Protein AF-A0A7Y2AA96-F1 (afdb_monomer_lite)

pLDDT: mean 88.46, std 12.26, range [44.94, 98.44]

Radius of gyration: 19.98 Å; chains: 1; bounding box: 60×28×49 Å

Secondary structure (DSSP, 8-state):
-HHHHHHHHHHHT-HHHHHHHHHHHHHHHHHHHHHHHHHHHHHHS---GGGS-TT--GGG-TTTHHHHHHHHHGGGHHHHHHHHHHHHHHHHHTTHHHHHHHTT--HHHHHHHHHHHHHHHHHHHHHHHHHHHHHHHHHH-S---HHHHHTTTTHHHHHHHHHHHHHHHHHHHHHHH--HHHHHHHHHHHH-

Foldseek 3Di:
DVLLVVLCVVQVVDPLNCVLLVVLLVVLVVVLVVLVVQLVCLVVVPDPPPVDRSLPPCLLALLCLLVNLLVVSLLSLLSVLLSLLCSLLCCVVVVVVVVCVVVVHDPVSNVVSSLVNQLVSLVVSLVSSLVSSLVSNVVRHPDDDPVSNCNPVVSSVVSSVSSSVSNVVSNVLSVVVSDSVVSSVVVVVVSD

Structure (mmCIF, N/CA/C/O backbone):
data_AF-A0A7Y2AA96-F1
#
_entry.id   AF-A0A7Y2AA96-F1
#
loop_
_atom_site.group_PDB
_atom_site.id
_atom_site.type_symbol
_atom_site.label_atom_id
_atom_site.label_alt_id
_atom_site.label_comp_id
_atom_site.label_asym_id
_atom_site.label_entity_id
_atom_site.label_seq_id
_atom_site.pdbx_PDB_ins_code
_atom_site.Cartn_x
_atom_site.Cartn_y
_atom_site.Cartn_z
_atom_site.occupancy
_atom_site.B_iso_or_equiv
_atom_site.auth_seq_id
_atom_site.auth_comp_id
_atom_site.auth_asym_id
_atom_site.auth_atom_id
_atom_site.pdbx_PDB_model_num
ATOM 1 N N . MET A 1 1 ? -21.018 -4.761 -0.413 1.00 67.12 1 MET A N 1
ATOM 2 C CA . MET A 1 1 ? -20.575 -3.384 -0.751 1.00 67.12 1 MET A CA 1
ATOM 3 C C . MET A 1 1 ? -20.761 -2.341 0.362 1.00 67.12 1 MET A C 1
ATOM 5 O O . MET A 1 1 ? -19.907 -1.472 0.477 1.00 67.12 1 MET A O 1
ATOM 9 N N . ARG A 1 2 ? -21.806 -2.404 1.212 1.00 88.56 2 ARG A N 1
ATOM 10 C CA . ARG A 1 2 ? -22.027 -1.430 2.312 1.00 88.56 2 ARG A CA 1
ATOM 11 C C . ARG A 1 2 ? -20.813 -1.246 3.243 1.00 88.56 2 ARG A C 1
ATOM 13 O O . ARG A 1 2 ? -20.437 -0.115 3.524 1.00 88.56 2 ARG A O 1
ATOM 20 N N . LEU A 1 3 ? -20.196 -2.347 3.681 1.00 85.19 3 LEU A N 1
ATOM 21 C CA . LEU A 1 3 ? -19.104 -2.344 4.669 1.00 85.19 3 LEU A CA 1
ATOM 22 C C . LEU A 1 3 ? -17.846 -1.614 4.176 1.00 85.19 3 LEU A C 1
ATOM 24 O O . LEU A 1 3 ? -17.334 -0.747 4.876 1.00 85.19 3 LEU A O 1
ATOM 28 N N . LEU A 1 4 ? -17.401 -1.905 2.947 1.00 83.88 4 LEU A N 1
ATOM 29 C CA . LEU A 1 4 ? -16.251 -1.237 2.327 1.00 83.88 4 LEU A CA 1
ATOM 30 C C . LEU A 1 4 ? -16.471 0.279 2.236 1.00 83.88 4 LEU A C 1
ATOM 32 O O . LEU A 1 4 ? -15.582 1.057 2.560 1.00 83.88 4 LEU A O 1
ATOM 36 N N . ARG A 1 5 ? -17.672 0.707 1.826 1.00 87.62 5 ARG A N 1
ATOM 37 C CA . ARG A 1 5 ? -17.998 2.132 1.687 1.00 87.62 5 ARG A CA 1
ATOM 38 C C . ARG A 1 5 ? -17.912 2.871 3.023 1.00 87.62 5 ARG A C 1
ATOM 40 O O . ARG A 1 5 ? -17.397 3.984 3.052 1.00 87.62 5 ARG A O 1
ATOM 47 N N . ILE A 1 6 ? -18.406 2.264 4.103 1.00 85.88 6 ILE A N 1
ATOM 48 C CA . ILE A 1 6 ? -18.318 2.836 5.455 1.00 85.88 6 ILE A CA 1
ATOM 49 C C . ILE A 1 6 ? -16.851 2.976 5.863 1.00 85.88 6 ILE A C 1
ATOM 51 O O . ILE A 1 6 ? -16.431 4.051 6.282 1.00 85.88 6 ILE A O 1
ATOM 55 N N . GLU A 1 7 ? -16.064 1.915 5.689 1.00 89.00 7 GLU A N 1
ATOM 56 C CA . GLU A 1 7 ? -14.646 1.906 6.052 1.00 89.00 7 GLU A CA 1
ATOM 57 C C . GLU A 1 7 ? -13.847 2.947 5.256 1.00 89.00 7 GLU A C 1
ATOM 59 O O . GLU A 1 7 ? -13.094 3.741 5.817 1.00 89.00 7 GLU A O 1
ATOM 64 N N . PHE A 1 8 ? -14.084 3.024 3.946 1.00 88.81 8 PHE A N 1
ATOM 65 C CA . PHE A 1 8 ? -13.458 4.020 3.084 1.00 88.81 8 PHE A CA 1
ATOM 66 C C . PHE A 1 8 ? -13.854 5.445 3.462 1.00 88.81 8 PHE A C 1
ATOM 68 O O . PHE A 1 8 ? -13.006 6.334 3.481 1.00 88.81 8 PHE A O 1
ATOM 75 N N . PHE A 1 9 ? -15.117 5.676 3.826 1.00 88.94 9 PHE A N 1
ATOM 76 C CA . PHE A 1 9 ? -15.565 6.989 4.279 1.00 88.94 9 PHE A CA 1
ATOM 77 C C . PHE A 1 9 ? -14.867 7.432 5.574 1.00 88.94 9 PHE A C 1
ATOM 79 O O . PHE A 1 9 ? -14.568 8.617 5.721 1.00 88.94 9 PHE A O 1
ATOM 86 N N . LYS A 1 10 ? -14.559 6.494 6.481 1.00 86.50 10 LYS A N 1
ATOM 87 C CA . LYS A 1 10 ? -13.771 6.777 7.690 1.00 86.50 10 LYS A CA 1
ATOM 88 C C . LYS A 1 10 ? -12.345 7.195 7.339 1.00 86.50 10 LYS A C 1
ATOM 90 O O . LYS A 1 10 ? -11.854 8.169 7.897 1.00 86.50 10 LYS A O 1
ATOM 95 N N . LEU A 1 11 ? -11.692 6.492 6.409 1.00 90.75 11 LEU A N 1
ATOM 96 C CA . LEU A 1 11 ? -10.290 6.750 6.060 1.00 90.75 11 LEU A CA 1
ATOM 97 C C . LEU A 1 11 ? -10.096 7.988 5.180 1.00 90.75 11 LEU A C 1
ATOM 99 O O . LEU A 1 11 ? -9.186 8.775 5.437 1.00 90.75 11 LEU A O 1
ATOM 103 N N . LYS A 1 12 ? -10.956 8.207 4.181 1.00 90.75 12 LYS A N 1
ATOM 104 C CA . LYS A 1 12 ? -10.771 9.256 3.161 1.00 90.75 12 LYS A CA 1
ATOM 105 C C . LYS A 1 12 ? -10.707 10.682 3.721 1.00 90.75 12 LYS A C 1
ATOM 107 O O . LYS A 1 12 ? -10.201 11.571 3.052 1.00 90.75 12 LYS A O 1
ATOM 112 N N . ASN A 1 13 ? -11.251 10.926 4.912 1.00 89.69 13 ASN A N 1
ATOM 113 C CA . ASN A 1 13 ? -11.242 12.252 5.538 1.00 89.69 13 ASN A CA 1
ATOM 114 C C . ASN A 1 13 ? -10.045 12.443 6.482 1.00 89.69 13 ASN A C 1
ATOM 116 O O . ASN A 1 13 ? -9.914 13.482 7.124 1.00 89.69 13 ASN A O 1
ATOM 120 N N . THR A 1 14 ? -9.172 11.441 6.597 1.00 92.69 14 THR A N 1
ATOM 121 C CA . THR A 1 14 ? -8.030 11.477 7.509 1.00 92.69 14 THR A CA 1
ATOM 122 C C . THR A 1 14 ? -6.748 11.836 6.774 1.00 92.69 14 THR A C 1
ATOM 124 O O . THR A 1 14 ? -6.490 11.369 5.666 1.00 92.69 14 THR A O 1
ATOM 127 N N . LYS A 1 15 ? -5.906 12.659 7.411 1.00 93.38 15 LYS A N 1
ATOM 128 C CA . LYS A 1 15 ? -4.619 13.075 6.831 1.00 93.38 15 LYS A CA 1
ATOM 129 C C . LYS A 1 15 ? -3.662 11.894 6.661 1.00 93.38 15 LYS A C 1
ATOM 131 O O . LYS A 1 15 ? -3.017 11.790 5.626 1.00 93.38 15 LYS A O 1
ATOM 136 N N . TYR A 1 16 ? -3.592 10.993 7.648 1.00 94.06 16 TYR A N 1
ATOM 137 C CA . TYR A 1 16 ? -2.649 9.867 7.617 1.00 94.06 16 TYR A CA 1
ATOM 138 C C . TYR A 1 16 ? -2.898 8.931 6.430 1.00 94.06 16 TYR A C 1
ATOM 140 O O . TYR A 1 16 ? -1.939 8.457 5.833 1.00 94.06 16 TYR A O 1
ATOM 148 N N . PHE A 1 17 ? -4.162 8.704 6.055 1.00 95.81 17 PHE A N 1
ATOM 149 C CA . PHE A 1 17 ? -4.510 7.865 4.913 1.00 95.81 17 PHE A CA 1
ATOM 150 C C . PHE A 1 17 ? -3.906 8.410 3.615 1.00 95.81 17 PHE A C 1
ATOM 152 O O . PHE A 1 17 ? -3.212 7.681 2.906 1.00 95.81 17 PHE A O 1
ATOM 159 N N . TRP A 1 18 ? -4.113 9.700 3.338 1.00 95.94 18 TRP A N 1
ATOM 160 C CA . TRP A 1 18 ? -3.586 10.344 2.135 1.00 95.94 18 TRP A CA 1
ATOM 161 C C . TRP A 1 18 ? -2.072 10.485 2.160 1.00 95.94 18 TRP A C 1
ATOM 163 O O . TRP A 1 18 ? -1.436 10.205 1.153 1.00 95.94 18 TRP A O 1
ATOM 173 N N . VAL A 1 19 ? -1.486 10.864 3.299 1.00 97.25 19 VAL A N 1
ATOM 174 C CA . VAL A 1 19 ? -0.029 11.011 3.426 1.00 97.25 19 VAL A CA 1
ATOM 175 C C . VAL A 1 19 ? 0.677 9.676 3.194 1.00 97.25 19 VAL A C 1
ATOM 177 O O . VAL A 1 19 ? 1.612 9.623 2.406 1.00 97.25 19 VAL A O 1
ATOM 180 N N . LEU A 1 20 ? 0.220 8.587 3.821 1.00 96.81 20 LEU A N 1
ATOM 181 C CA . LEU A 1 20 ? 0.844 7.268 3.665 1.00 96.81 20 LEU A CA 1
ATOM 182 C C . LEU A 1 20 ? 0.617 6.681 2.267 1.00 96.81 20 LEU A C 1
ATOM 184 O O . LEU A 1 20 ? 1.536 6.102 1.696 1.00 96.81 20 LEU A O 1
ATOM 188 N N . SER A 1 21 ? -0.573 6.878 1.691 1.00 95.81 21 SER A N 1
ATOM 189 C CA . SER A 1 21 ? -0.863 6.461 0.312 1.00 95.81 21 SER A CA 1
ATOM 190 C C . SER A 1 21 ? -0.009 7.230 -0.700 1.00 95.81 21 SER A C 1
ATOM 192 O O . SER A 1 21 ? 0.541 6.636 -1.623 1.00 95.81 21 SER A O 1
ATOM 194 N N . ALA A 1 22 ? 0.141 8.544 -0.509 1.00 96.12 22 ALA A N 1
ATOM 195 C CA . ALA A 1 22 ? 0.987 9.387 -1.345 1.00 96.12 22 ALA A CA 1
ATOM 196 C C . ALA A 1 22 ? 2.467 9.035 -1.188 1.00 96.12 22 ALA A C 1
ATOM 198 O O . ALA A 1 22 ? 3.186 9.020 -2.177 1.00 96.12 22 ALA A O 1
ATOM 199 N N . LEU A 1 23 ? 2.919 8.706 0.025 1.00 96.62 23 LEU A N 1
ATOM 200 C CA . LEU A 1 23 ? 4.292 8.277 0.271 1.00 96.62 23 LEU A CA 1
ATOM 201 C C . LEU A 1 23 ? 4.593 6.944 -0.423 1.00 96.62 23 LEU A C 1
ATOM 203 O O . LEU A 1 23 ? 5.626 6.821 -1.070 1.00 96.62 23 LEU A O 1
ATOM 207 N N . PHE A 1 24 ? 3.668 5.981 -0.373 1.00 96.12 24 PHE A N 1
ATOM 208 C CA . PHE A 1 24 ? 3.794 4.742 -1.142 1.00 96.12 24 PHE A CA 1
ATOM 209 C C . PHE A 1 24 ? 3.845 5.021 -2.651 1.00 96.12 24 PHE A C 1
ATOM 211 O O . PHE A 1 24 ? 4.730 4.524 -3.343 1.00 96.12 24 PHE A O 1
ATOM 218 N N . ALA A 1 25 ? 2.932 5.852 -3.168 1.00 94.94 25 ALA A N 1
ATOM 219 C CA . ALA A 1 25 ? 2.925 6.235 -4.579 1.00 94.94 25 ALA A CA 1
ATOM 220 C C . ALA A 1 25 ? 4.218 6.960 -4.993 1.00 94.94 25 ALA A C 1
ATOM 222 O O . ALA A 1 25 ? 4.754 6.691 -6.062 1.00 94.94 25 ALA A O 1
ATOM 223 N N . LEU A 1 26 ? 4.757 7.828 -4.134 1.00 96.06 26 LEU A N 1
ATOM 224 C CA . LEU A 1 26 ? 6.030 8.509 -4.354 1.00 96.06 26 LE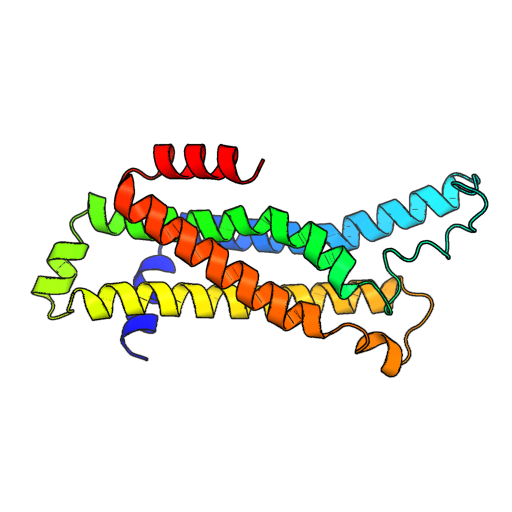U A CA 1
ATOM 225 C C . LEU A 1 26 ? 7.188 7.509 -4.455 1.00 96.06 26 LEU A C 1
ATOM 227 O O . LEU A 1 26 ? 8.021 7.649 -5.344 1.00 96.06 26 LEU A O 1
ATOM 231 N N . MET A 1 27 ? 7.218 6.481 -3.599 1.00 95.06 27 MET A N 1
ATOM 232 C CA . MET A 1 27 ? 8.228 5.420 -3.687 1.00 95.06 27 MET A CA 1
ATOM 233 C C . MET A 1 27 ? 8.118 4.626 -4.989 1.00 95.06 27 MET A C 1
ATOM 235 O O . MET A 1 27 ? 9.142 4.283 -5.570 1.00 95.06 27 MET A O 1
ATOM 239 N N . LEU A 1 28 ? 6.903 4.384 -5.496 1.00 94.75 28 LEU A N 1
ATOM 240 C CA . LEU A 1 28 ? 6.732 3.778 -6.820 1.00 94.75 28 LEU A CA 1
ATOM 241 C C . LEU A 1 28 ? 7.283 4.680 -7.933 1.00 94.75 28 LEU A C 1
ATOM 243 O O . LEU A 1 28 ? 7.975 4.196 -8.821 1.00 94.75 28 LEU A O 1
ATOM 247 N N . LEU A 1 29 ? 7.018 5.988 -7.877 1.00 92.62 29 LEU A N 1
ATOM 248 C CA . LEU A 1 29 ? 7.529 6.951 -8.860 1.00 92.62 29 LEU A CA 1
ATOM 249 C C . LEU A 1 29 ? 9.049 7.147 -8.781 1.00 92.62 29 LEU A C 1
ATOM 251 O O . LEU A 1 29 ? 9.665 7.532 -9.773 1.00 92.62 29 LEU A O 1
ATOM 255 N N . ALA A 1 30 ? 9.668 6.863 -7.635 1.00 93.69 30 ALA A N 1
ATOM 256 C CA . ALA A 1 30 ? 11.118 6.904 -7.491 1.00 93.69 30 ALA A CA 1
ATOM 257 C C . ALA A 1 30 ? 11.818 5.804 -8.308 1.00 93.69 30 ALA A C 1
ATOM 259 O O . ALA A 1 30 ? 12.937 6.016 -8.760 1.00 93.69 30 ALA A O 1
ATOM 260 N N . ILE A 1 31 ? 11.159 4.667 -8.560 1.00 91.56 31 ILE A N 1
ATOM 261 C CA . ILE A 1 31 ? 11.737 3.519 -9.280 1.00 91.56 31 ILE A CA 1
ATOM 262 C C . ILE A 1 31 ? 12.233 3.886 -10.684 1.00 91.56 31 ILE A C 1
ATOM 264 O O . ILE A 1 31 ? 13.420 3.686 -10.935 1.00 91.56 31 ILE A O 1
ATOM 268 N N . PRO A 1 32 ? 11.408 4.439 -11.598 1.00 89.94 32 PRO A N 1
ATOM 269 C CA . PRO A 1 32 ? 11.885 4.812 -12.929 1.00 89.94 32 PRO A CA 1
ATOM 270 C C . PRO A 1 32 ? 12.992 5.871 -12.881 1.00 89.94 32 PRO A C 1
ATOM 272 O O . PRO A 1 32 ? 13.914 5.820 -13.688 1.00 89.94 32 PRO A O 1
ATOM 275 N N . TYR A 1 33 ? 12.937 6.804 -11.924 1.00 89.06 33 TYR A N 1
ATOM 276 C CA . TYR A 1 33 ? 13.978 7.818 -11.753 1.00 89.06 33 TYR A CA 1
ATOM 277 C C . TYR A 1 33 ? 15.316 7.201 -11.324 1.00 89.06 33 TYR A C 1
ATOM 279 O O . TYR A 1 33 ? 16.364 7.517 -11.886 1.00 89.06 33 TYR A O 1
ATOM 287 N N . THR A 1 34 ? 15.291 6.297 -10.343 1.00 86.81 34 THR A N 1
ATOM 288 C CA . THR A 1 34 ? 16.487 5.582 -9.893 1.00 86.81 34 THR A CA 1
ATOM 289 C C . THR A 1 34 ? 17.012 4.642 -10.975 1.00 86.81 34 THR A C 1
ATOM 291 O O . THR A 1 34 ? 18.225 4.557 -11.139 1.00 86.81 34 THR A O 1
ATOM 294 N N . ALA A 1 35 ? 16.133 3.993 -11.745 1.00 85.88 35 ALA A N 1
ATOM 295 C CA . ALA A 1 35 ? 16.515 3.157 -12.882 1.00 85.88 35 ALA A CA 1
ATOM 296 C C . ALA A 1 35 ? 17.269 3.961 -13.954 1.00 85.88 35 ALA A C 1
ATOM 298 O O . ALA A 1 35 ? 18.352 3.551 -14.360 1.00 85.88 35 ALA A O 1
ATOM 299 N N . ASP A 1 36 ? 16.764 5.139 -14.338 1.00 84.62 36 ASP A N 1
ATOM 300 C CA . ASP A 1 36 ? 17.423 6.025 -15.310 1.00 84.62 36 ASP A CA 1
ATOM 301 C C . ASP A 1 36 ? 18.835 6.421 -14.858 1.00 84.62 36 ASP A C 1
ATOM 303 O O . ASP A 1 36 ? 19.800 6.269 -15.607 1.00 84.62 36 ASP A O 1
ATOM 307 N N . LYS A 1 37 ? 18.973 6.847 -13.595 1.00 85.25 37 LYS A N 1
ATOM 308 C CA . LYS A 1 37 ? 20.273 7.202 -13.007 1.00 85.25 37 LYS A CA 1
ATOM 309 C C . LYS A 1 37 ? 21.224 6.020 -12.909 1.00 85.25 37 LYS A C 1
ATOM 311 O O . LYS A 1 37 ? 22.419 6.177 -13.132 1.00 85.25 37 LYS A O 1
ATOM 316 N N . PHE A 1 38 ? 20.713 4.847 -12.561 1.00 81.50 38 PHE A N 1
ATOM 317 C CA . PHE A 1 38 ? 21.524 3.642 -12.482 1.00 81.50 38 PHE A CA 1
ATOM 318 C C . PHE A 1 38 ? 22.069 3.259 -13.864 1.00 81.50 38 PHE A C 1
ATOM 320 O O . PHE A 1 38 ? 23.268 3.03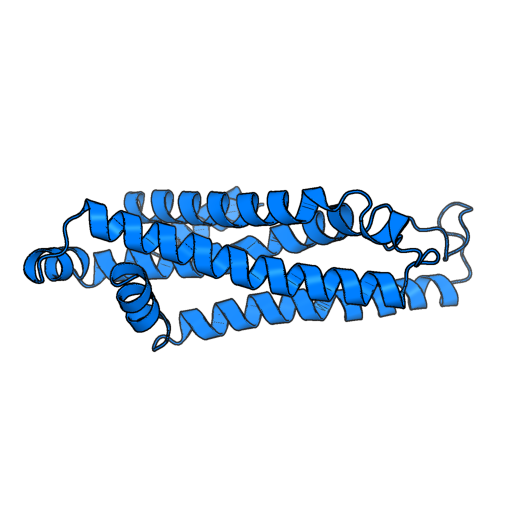5 -14.003 1.00 81.50 38 PHE A O 1
ATOM 327 N N . VAL A 1 39 ? 21.224 3.288 -14.898 1.00 78.94 39 VAL A N 1
ATOM 328 C CA . VAL A 1 39 ? 21.632 3.025 -16.286 1.00 78.94 39 VAL A CA 1
ATOM 329 C C . VAL A 1 39 ? 22.616 4.087 -16.794 1.00 78.94 39 VAL A C 1
ATOM 331 O O . VAL A 1 39 ? 23.618 3.740 -17.418 1.00 78.94 39 VAL A O 1
ATOM 334 N N . SER A 1 40 ? 22.391 5.376 -16.509 1.00 79.81 40 SER A N 1
ATOM 335 C CA . SER A 1 40 ? 23.299 6.445 -16.950 1.00 79.81 40 SER A CA 1
ATOM 336 C C . SER A 1 40 ? 24.691 6.325 -16.323 1.00 79.81 40 SER A C 1
ATOM 338 O O . SER A 1 40 ? 25.684 6.474 -17.026 1.00 79.81 40 SER A O 1
ATOM 340 N N . LEU A 1 41 ? 24.774 6.007 -15.025 1.00 77.75 41 LEU A N 1
ATOM 341 C CA . LEU A 1 41 ? 26.048 5.832 -14.317 1.00 77.75 41 LEU A CA 1
ATOM 342 C C . LEU A 1 41 ? 26.887 4.690 -14.899 1.00 77.75 41 LEU A C 1
ATOM 344 O O . LEU A 1 41 ? 28.103 4.815 -15.003 1.00 77.75 41 LEU A O 1
ATOM 348 N N . ILE A 1 42 ? 26.241 3.595 -15.298 1.00 72.38 42 ILE A N 1
ATOM 349 C CA . ILE A 1 42 ? 26.920 2.451 -15.916 1.00 72.38 42 ILE A CA 1
ATOM 350 C C . ILE A 1 42 ? 27.465 2.826 -17.297 1.00 72.38 42 ILE A C 1
ATOM 352 O O . ILE A 1 42 ? 28.602 2.493 -17.619 1.00 72.38 42 ILE A O 1
ATOM 356 N N . ASN A 1 43 ? 26.684 3.561 -18.092 1.00 71.25 43 ASN A N 1
ATOM 357 C CA . ASN A 1 43 ? 27.104 4.001 -19.423 1.00 71.25 43 ASN A CA 1
ATOM 358 C C . ASN A 1 43 ? 28.238 5.043 -19.377 1.00 71.25 43 ASN A C 1
ATOM 360 O O . ASN A 1 43 ? 29.099 5.047 -20.253 1.00 71.25 43 ASN A O 1
ATOM 364 N N . GLU A 1 44 ? 28.253 5.921 -18.370 1.00 69.25 44 GLU A N 1
ATOM 365 C CA . GLU A 1 44 ? 29.282 6.958 -18.195 1.00 69.25 44 GLU A CA 1
ATOM 366 C C . GLU A 1 44 ? 30.572 6.429 -17.548 1.00 69.25 44 GLU A C 1
ATOM 368 O O . GLU A 1 44 ? 31.655 6.936 -17.836 1.00 69.25 44 GLU A O 1
ATOM 373 N N . GLY A 1 45 ? 30.475 5.416 -16.683 1.00 62.66 45 GLY A N 1
ATOM 374 C CA . GLY A 1 45 ? 31.604 4.890 -15.914 1.00 62.66 45 GLY A CA 1
ATOM 375 C C . GLY A 1 45 ? 32.647 4.125 -16.730 1.00 62.66 45 GLY A C 1
ATOM 376 O O . GLY A 1 45 ? 33.732 3.880 -16.213 1.00 62.66 45 GLY A O 1
ATOM 377 N N . GLY A 1 46 ? 32.353 3.731 -17.976 1.00 52.66 46 GLY A N 1
ATOM 378 C CA . GLY A 1 46 ? 33.279 3.021 -18.876 1.00 52.66 46 GLY A CA 1
ATOM 379 C C . GLY A 1 46 ? 33.746 1.635 -18.399 1.00 52.66 46 GLY A C 1
ATOM 380 O O . GLY A 1 46 ? 34.334 0.882 -19.171 1.00 52.66 46 GLY A O 1
ATOM 381 N N . GLU A 1 47 ? 33.475 1.270 -17.149 1.00 49.34 47 GLU A N 1
ATOM 382 C CA . GLU A 1 47 ? 33.788 -0.025 -16.579 1.00 49.34 47 GLU A CA 1
ATOM 383 C C . GLU A 1 47 ? 32.610 -0.967 -16.802 1.00 49.34 47 GLU A C 1
ATOM 385 O O . GLU A 1 47 ? 31.558 -0.859 -16.176 1.00 49.34 47 GLU A O 1
ATOM 390 N N . THR A 1 48 ? 32.830 -1.941 -17.683 1.00 49.78 48 THR A N 1
ATOM 391 C CA . THR A 1 48 ? 32.309 -3.304 -17.557 1.00 49.78 48 THR A CA 1
ATOM 392 C C . THR A 1 48 ? 32.321 -3.708 -16.083 1.00 49.78 48 THR A C 1
ATOM 394 O O . THR A 1 48 ? 33.323 -4.215 -15.574 1.00 49.78 48 THR A O 1
ATOM 397 N N . ILE A 1 49 ? 31.212 -3.490 -15.380 1.00 46.38 49 ILE A N 1
ATOM 398 C CA . ILE A 1 49 ? 30.989 -4.084 -14.070 1.00 46.38 49 ILE A CA 1
ATOM 399 C C . ILE A 1 49 ? 30.919 -5.593 -14.350 1.00 46.38 49 ILE A C 1
ATOM 401 O O . ILE A 1 49 ? 29.922 -6.100 -14.848 1.00 46.38 49 ILE A O 1
ATOM 405 N N . ALA A 1 50 ? 32.036 -6.291 -14.123 1.00 47.22 50 ALA A N 1
ATOM 406 C CA . ALA A 1 50 ? 32.203 -7.739 -14.289 1.00 47.22 50 ALA A CA 1
ATOM 407 C C . ALA A 1 50 ? 32.154 -8.316 -15.727 1.00 47.22 50 ALA A C 1
ATOM 409 O O . ALA A 1 50 ? 31.681 -9.433 -15.921 1.00 47.22 50 ALA A O 1
ATOM 410 N N . GLY A 1 51 ? 32.676 -7.615 -16.742 1.00 44.94 51 GLY A N 1
ATOM 411 C CA . GLY A 1 51 ? 32.785 -8.182 -18.104 1.00 44.94 51 GLY A CA 1
ATOM 412 C C . GLY A 1 51 ? 31.445 -8.363 -18.834 1.00 44.94 51 GLY A C 1
ATOM 413 O O . GLY A 1 51 ? 31.387 -9.030 -19.863 1.00 44.94 51 GLY A O 1
ATOM 414 N N . MET A 1 52 ? 30.385 -7.760 -18.302 1.00 46.91 52 MET A N 1
ATOM 415 C CA . MET A 1 52 ? 29.062 -7.662 -18.903 1.00 46.91 52 MET A CA 1
ATOM 416 C C . MET A 1 52 ? 28.876 -6.227 -19.403 1.00 46.91 52 MET A C 1
ATOM 418 O O . MET A 1 52 ? 29.048 -5.275 -18.639 1.00 46.91 52 MET A O 1
ATOM 422 N N . GLU A 1 53 ? 28.613 -6.060 -20.701 1.00 46.22 53 GLU A N 1
ATOM 423 C CA . GLU A 1 53 ? 28.295 -4.755 -21.287 1.00 46.22 53 GLU A CA 1
ATOM 424 C C . GLU A 1 53 ? 27.103 -4.145 -20.531 1.00 46.22 53 GLU A C 1
ATOM 426 O O . GLU A 1 53 ? 26.166 -4.855 -20.180 1.00 46.22 53 GLU A O 1
ATOM 431 N N . GLY A 1 54 ? 27.116 -2.835 -20.263 1.00 46.38 54 GLY A N 1
ATOM 432 C CA . GLY A 1 54 ? 26.143 -2.139 -19.399 1.00 46.38 54 GLY A CA 1
ATOM 433 C C . GLY A 1 54 ? 24.655 -2.264 -19.774 1.00 46.38 54 GLY A C 1
ATOM 434 O O . GLY A 1 54 ? 23.796 -1.795 -19.031 1.00 46.38 54 GLY A O 1
ATOM 435 N N . LEU A 1 55 ? 24.351 -2.920 -20.897 1.00 47.56 55 LEU A N 1
ATOM 436 C CA . LEU A 1 55 ? 23.018 -3.264 -21.391 1.00 47.56 55 LEU A CA 1
ATOM 437 C C . LEU A 1 55 ? 22.578 -4.708 -21.089 1.00 47.56 55 LEU A C 1
ATOM 439 O O . LEU A 1 55 ? 21.415 -5.030 -21.300 1.00 47.56 55 LEU A O 1
ATOM 443 N N . SER A 1 56 ? 23.467 -5.569 -20.589 1.00 51.62 56 SER A N 1
ATOM 444 C CA . SER A 1 56 ? 23.167 -6.963 -20.239 1.00 51.62 56 SER A CA 1
ATOM 445 C C . SER A 1 56 ? 22.953 -7.160 -18.738 1.00 51.62 56 SER A C 1
ATOM 447 O O . SER A 1 56 ? 23.186 -8.253 -18.225 1.00 51.62 56 SER A O 1
ATOM 449 N N . LEU A 1 57 ? 22.571 -6.111 -18.004 1.00 59.66 57 LEU A N 1
ATOM 450 C CA . LEU A 1 57 ? 22.087 -6.284 -16.640 1.00 59.66 57 LEU A CA 1
ATOM 451 C C . LEU A 1 57 ? 20.657 -6.823 -16.719 1.00 59.66 57 LEU A C 1
ATOM 453 O O . LEU A 1 57 ? 19.761 -6.057 -17.077 1.00 59.66 57 LEU A O 1
ATOM 457 N N . PRO A 1 58 ? 20.406 -8.083 -16.312 1.00 67.12 58 PRO A N 1
ATOM 458 C CA . PRO A 1 58 ? 19.076 -8.700 -16.389 1.00 67.12 58 PRO A CA 1
ATOM 459 C C . PRO A 1 58 ? 18.040 -7.998 -15.497 1.00 67.12 58 PRO A C 1
ATOM 461 O O . PRO A 1 58 ? 16.875 -8.367 -15.447 1.00 67.12 58 PRO A O 1
ATOM 464 N N . PHE A 1 59 ? 18.464 -6.981 -14.742 1.00 76.81 59 PHE A N 1
ATOM 465 C CA . PHE A 1 59 ? 17.665 -6.336 -13.718 1.00 76.81 59 PHE A CA 1
ATOM 466 C C . PHE A 1 59 ? 16.395 -5.670 -14.271 1.00 76.81 59 PHE A C 1
ATOM 468 O O . PHE A 1 59 ? 15.344 -5.744 -13.633 1.00 76.81 59 PHE A O 1
ATOM 475 N N . PHE A 1 60 ? 16.490 -5.043 -15.448 1.00 84.06 60 PHE A N 1
ATOM 476 C CA . PHE A 1 60 ? 15.370 -4.370 -16.122 1.00 84.06 60 PHE A CA 1
ATOM 477 C C . PHE A 1 60 ? 14.918 -5.079 -17.405 1.00 84.06 60 PHE A C 1
ATOM 479 O O . PHE A 1 60 ? 14.136 -4.506 -18.161 1.00 84.06 60 PHE A O 1
ATOM 486 N N . ASP A 1 61 ? 15.406 -6.296 -17.653 1.00 86.69 61 ASP A N 1
ATOM 487 C CA . ASP A 1 61 ? 14.958 -7.117 -18.774 1.00 86.69 61 ASP A CA 1
ATOM 488 C C . ASP A 1 61 ? 13.513 -7.564 -18.530 1.00 86.69 61 ASP A C 1
ATOM 490 O O . ASP A 1 61 ? 13.184 -7.992 -17.424 1.00 86.69 61 ASP A O 1
ATOM 494 N N . PHE A 1 62 ? 12.646 -7.464 -19.538 1.00 88.19 62 PHE A N 1
ATOM 495 C CA . PHE A 1 62 ? 11.256 -7.901 -19.431 1.00 88.19 62 PHE A CA 1
ATOM 496 C C . PHE A 1 62 ? 11.107 -9.362 -18.988 1.00 88.19 62 PHE A C 1
ATOM 498 O O . PHE A 1 62 ? 10.151 -9.642 -18.271 1.00 88.19 62 PHE A O 1
ATOM 505 N N . VAL A 1 63 ? 12.069 -10.237 -19.309 1.00 90.12 63 VAL A N 1
ATOM 506 C CA . VAL A 1 63 ? 12.105 -11.622 -18.811 1.00 90.12 63 VAL A CA 1
ATOM 507 C C . VAL A 1 63 ? 12.072 -11.662 -17.280 1.00 90.12 63 VAL A C 1
ATOM 509 O O . VAL A 1 63 ? 11.372 -12.491 -16.710 1.00 90.12 63 VAL A O 1
ATOM 512 N N . ASP A 1 64 ? 12.773 -10.748 -16.596 1.00 90.69 64 ASP A N 1
ATOM 513 C CA . ASP A 1 64 ? 12.963 -10.800 -15.140 1.00 90.69 64 ASP A CA 1
ATOM 514 C C . ASP A 1 64 ? 12.411 -9.595 -14.348 1.00 90.69 64 ASP A C 1
ATOM 516 O O . ASP A 1 64 ? 12.471 -9.550 -13.110 1.00 90.69 64 ASP A O 1
ATOM 520 N N . ILE A 1 65 ? 11.868 -8.582 -15.025 1.00 93.06 65 ILE A N 1
ATOM 521 C CA . ILE A 1 65 ? 11.562 -7.287 -14.406 1.00 93.06 65 ILE A CA 1
ATOM 522 C C . ILE A 1 65 ? 10.496 -7.382 -13.307 1.00 93.06 65 ILE A C 1
ATOM 524 O O . ILE A 1 65 ? 10.564 -6.648 -12.314 1.00 93.06 65 ILE A O 1
ATOM 528 N N . TRP A 1 66 ? 9.520 -8.284 -13.453 1.00 95.19 66 TRP A N 1
ATOM 529 C CA . TRP A 1 66 ? 8.412 -8.423 -12.512 1.00 95.19 66 TRP A CA 1
ATOM 530 C C . TRP A 1 66 ? 8.913 -8.796 -11.118 1.00 95.19 66 TRP A C 1
ATOM 532 O O . TRP A 1 66 ? 8.679 -8.060 -10.157 1.00 95.19 66 TRP A O 1
ATOM 542 N N . GLN A 1 67 ? 9.651 -9.898 -10.998 1.00 94.50 67 GLN A N 1
ATOM 543 C CA . GLN A 1 67 ? 10.238 -10.361 -9.743 1.00 94.50 67 GLN A CA 1
ATOM 544 C C . GLN A 1 67 ? 11.241 -9.361 -9.175 1.00 94.50 67 GLN A C 1
ATOM 546 O O . GLN A 1 67 ? 11.214 -9.100 -7.969 1.00 94.50 67 GLN A O 1
ATOM 551 N N . ASN A 1 68 ? 12.077 -8.759 -10.025 1.00 93.12 68 ASN A N 1
ATOM 552 C CA . ASN A 1 68 ? 13.128 -7.840 -9.597 1.00 93.12 68 ASN A CA 1
ATOM 553 C C . ASN A 1 68 ? 12.534 -6.581 -8.962 1.00 93.12 68 ASN A C 1
ATOM 555 O O . ASN A 1 68 ? 12.876 -6.214 -7.831 1.00 93.12 68 ASN A O 1
ATOM 559 N N . LEU A 1 69 ? 11.583 -5.940 -9.647 1.00 95.00 69 LEU A N 1
ATOM 560 C CA . LEU A 1 69 ? 10.960 -4.728 -9.133 1.00 95.00 69 LEU A CA 1
ATOM 561 C C . LEU A 1 69 ? 10.002 -5.025 -7.984 1.00 95.00 69 LEU A C 1
ATOM 563 O O . LEU A 1 69 ? 10.019 -4.284 -7.002 1.00 95.00 69 LEU A O 1
ATOM 567 N N . TYR A 1 70 ? 9.235 -6.120 -8.008 1.00 96.38 70 TYR A N 1
ATOM 568 C CA . TYR A 1 70 ? 8.408 -6.479 -6.851 1.00 96.38 70 TYR A CA 1
ATOM 569 C C . TYR A 1 70 ? 9.230 -6.827 -5.610 1.00 96.38 70 TYR A C 1
ATOM 571 O O . TYR A 1 70 ? 8.796 -6.526 -4.493 1.00 96.38 70 TYR A O 1
ATOM 579 N N . TRP A 1 71 ? 10.432 -7.385 -5.774 1.00 93.75 71 TRP A N 1
ATOM 580 C CA . TRP A 1 71 ? 11.352 -7.608 -4.662 1.00 93.75 71 TRP A CA 1
ATOM 581 C C . TRP A 1 71 ? 11.799 -6.298 -3.999 1.00 93.75 71 TRP A C 1
ATOM 583 O O . TRP A 1 71 ? 11.921 -6.272 -2.776 1.00 93.75 71 TRP A O 1
ATOM 593 N N . ILE A 1 72 ? 11.962 -5.207 -4.755 1.00 92.94 72 ILE A N 1
ATOM 594 C CA . ILE A 1 72 ? 12.212 -3.868 -4.192 1.00 92.94 72 ILE A CA 1
ATOM 595 C C . ILE A 1 72 ? 10.922 -3.283 -3.603 1.00 92.94 72 ILE A C 1
ATOM 597 O O . ILE A 1 72 ? 10.885 -2.844 -2.454 1.00 92.94 72 ILE A O 1
ATOM 601 N N . ILE A 1 73 ? 9.836 -3.283 -4.377 1.00 95.06 73 ILE A N 1
ATOM 602 C CA . ILE A 1 73 ? 8.588 -2.601 -4.018 1.00 95.06 73 ILE A CA 1
ATOM 603 C C . ILE A 1 73 ? 7.990 -3.174 -2.725 1.00 95.06 73 ILE A C 1
ATOM 605 O O . ILE A 1 73 ? 7.385 -2.435 -1.942 1.00 95.06 73 ILE A O 1
ATOM 609 N N . LYS A 1 74 ? 8.170 -4.473 -2.446 1.00 94.50 74 LYS A N 1
ATOM 610 C CA . LYS A 1 74 ? 7.653 -5.098 -1.217 1.00 94.50 74 LYS A CA 1
ATOM 611 C C . LYS A 1 74 ? 8.168 -4.437 0.064 1.00 94.50 74 LYS A C 1
ATOM 613 O O . LYS A 1 74 ? 7.435 -4.435 1.049 1.00 94.50 74 LYS A O 1
ATOM 618 N N . PHE A 1 75 ? 9.354 -3.821 0.068 1.00 92.06 75 PHE A N 1
ATOM 619 C CA . PHE A 1 75 ? 9.864 -3.106 1.246 1.00 92.06 75 PHE A CA 1
ATOM 620 C C . PHE A 1 75 ? 8.996 -1.891 1.608 1.00 92.06 75 PHE A C 1
ATOM 622 O O . PHE A 1 75 ? 8.854 -1.548 2.780 1.00 92.06 75 PHE A O 1
ATOM 629 N N . PHE A 1 76 ? 8.326 -1.285 0.625 1.00 93.62 76 PHE A N 1
ATOM 630 C CA . PHE A 1 76 ? 7.424 -0.154 0.846 1.00 93.62 76 PHE A CA 1
ATOM 631 C C . PHE A 1 76 ? 6.028 -0.575 1.332 1.00 93.62 76 PHE A C 1
ATOM 633 O O . PHE A 1 76 ? 5.234 0.284 1.721 1.00 93.62 76 PHE A O 1
ATOM 640 N N . SER A 1 77 ? 5.720 -1.880 1.388 1.00 94.31 77 SER A N 1
ATOM 641 C CA . SER A 1 77 ? 4.444 -2.401 1.919 1.00 94.31 77 SER A CA 1
ATOM 642 C C . SER A 1 77 ? 4.149 -1.927 3.349 1.00 94.31 77 SER A C 1
ATOM 644 O O . SER A 1 77 ? 2.980 -1.797 3.729 1.00 94.31 77 SER A O 1
ATOM 646 N N . ILE A 1 78 ? 5.193 -1.559 4.102 1.00 94.62 78 ILE A N 1
ATOM 647 C CA . ILE A 1 78 ? 5.113 -0.981 5.444 1.00 94.62 78 ILE A CA 1
ATOM 648 C C . ILE A 1 78 ? 4.160 0.222 5.529 1.00 94.62 78 ILE A C 1
ATOM 650 O O . ILE A 1 78 ? 3.418 0.336 6.505 1.00 94.62 78 ILE A O 1
ATOM 654 N N . PHE A 1 79 ? 4.078 1.073 4.496 1.00 95.31 79 PHE A N 1
ATOM 655 C CA . PHE A 1 79 ? 3.180 2.235 4.507 1.00 95.31 79 PHE A CA 1
ATOM 656 C C . PHE A 1 79 ? 1.702 1.832 4.492 1.00 95.31 79 PHE A C 1
ATOM 658 O O . PHE A 1 79 ? 0.898 2.418 5.221 1.00 95.31 79 PHE A O 1
ATOM 665 N N . LEU A 1 80 ? 1.339 0.797 3.727 1.00 95.94 80 LEU A N 1
ATOM 666 C CA . LEU A 1 80 ? -0.017 0.237 3.751 1.00 95.94 80 LEU A CA 1
ATOM 667 C C . LEU A 1 80 ? -0.296 -0.466 5.084 1.00 95.94 80 LEU A C 1
ATOM 669 O O . LEU A 1 80 ? -1.386 -0.331 5.644 1.00 95.94 80 LEU A O 1
ATOM 673 N N . GLY A 1 81 ? 0.713 -1.140 5.643 1.00 96.25 81 GLY A N 1
ATOM 674 C CA . GLY A 1 81 ? 0.659 -1.671 7.004 1.00 96.25 81 GLY A CA 1
ATOM 675 C C . GLY A 1 81 ? 0.330 -0.590 8.037 1.00 96.25 81 GLY A C 1
ATOM 676 O O . GLY A 1 81 ? -0.572 -0.770 8.853 1.00 96.25 81 GLY A O 1
ATOM 677 N N . PHE A 1 82 ? 0.978 0.576 7.963 1.00 96.25 82 PHE A N 1
ATOM 678 C CA . PHE A 1 82 ? 0.719 1.701 8.867 1.00 96.25 82 PHE A CA 1
ATOM 679 C C . PHE A 1 82 ? -0.702 2.248 8.750 1.00 96.25 82 PHE A C 1
ATOM 681 O O . PHE A 1 82 ? -1.314 2.541 9.780 1.00 96.25 82 PHE A O 1
ATOM 688 N N . ILE A 1 83 ? -1.263 2.330 7.537 1.00 96.94 83 ILE A N 1
ATOM 689 C CA . ILE A 1 83 ? -2.676 2.702 7.349 1.00 96.94 83 ILE A CA 1
ATOM 690 C C . ILE A 1 83 ? -3.571 1.744 8.141 1.00 96.94 83 ILE A C 1
ATOM 692 O O . ILE A 1 83 ? -4.435 2.195 8.898 1.00 96.94 83 ILE A O 1
ATOM 696 N N . MET A 1 84 ? -3.336 0.435 8.016 1.00 97.25 84 MET A N 1
ATOM 697 C CA . MET A 1 84 ? -4.117 -0.581 8.721 1.00 97.25 84 MET A CA 1
ATOM 698 C C . MET A 1 84 ? -3.957 -0.483 10.244 1.00 97.25 84 MET A C 1
ATOM 700 O O . MET A 1 84 ? -4.951 -0.476 10.972 1.00 97.25 84 MET A O 1
ATOM 704 N N . VAL A 1 85 ? -2.724 -0.343 10.741 1.00 97.25 85 VAL A N 1
ATOM 705 C CA . VAL A 1 85 ? -2.440 -0.220 12.180 1.00 97.25 85 VAL A CA 1
ATOM 706 C C . VAL A 1 85 ? -3.132 0.998 12.780 1.00 97.25 85 VAL A C 1
ATOM 708 O O . VAL A 1 85 ? -3.822 0.880 13.795 1.00 97.25 85 VAL A O 1
ATOM 711 N N . ILE A 1 86 ? -2.967 2.173 12.167 1.00 95.62 86 ILE A N 1
ATOM 712 C CA . ILE A 1 86 ? -3.563 3.420 12.661 1.00 95.62 86 ILE A CA 1
ATOM 713 C C . ILE A 1 86 ? -5.088 3.322 12.613 1.00 95.62 86 ILE A C 1
ATOM 715 O O . ILE A 1 86 ? -5.755 3.685 13.577 1.00 95.62 86 ILE A O 1
ATOM 719 N N . SER A 1 87 ? -5.646 2.768 11.535 1.00 95.06 87 SER A N 1
ATOM 720 C CA . SER A 1 87 ? -7.087 2.558 11.395 1.00 95.06 87 SER A CA 1
ATOM 721 C C . SER A 1 87 ? -7.662 1.699 12.531 1.00 95.06 87 SER A C 1
ATOM 723 O O . SER A 1 87 ? -8.618 2.103 13.193 1.00 95.06 87 SER A O 1
ATOM 725 N N . VAL A 1 88 ? -7.057 0.539 12.807 1.00 95.38 88 VAL A N 1
ATOM 726 C CA . VAL A 1 88 ? -7.513 -0.390 13.856 1.00 95.38 88 VAL A CA 1
ATOM 727 C C . VAL A 1 88 ? -7.331 0.204 15.251 1.00 95.38 88 VAL A C 1
ATOM 729 O O . VAL A 1 88 ? -8.235 0.148 16.082 1.00 95.38 88 VAL A O 1
ATOM 732 N N . THR A 1 89 ? -6.171 0.794 15.528 1.00 94.75 89 THR A N 1
ATOM 733 C CA . THR A 1 89 ? -5.880 1.349 16.858 1.00 94.75 89 THR A CA 1
ATOM 734 C C . THR A 1 89 ? -6.708 2.594 17.168 1.00 94.75 89 THR A C 1
ATOM 736 O O . THR A 1 89 ? -7.125 2.751 18.314 1.00 94.75 89 THR A O 1
ATOM 739 N N . ASN A 1 90 ? -7.039 3.424 16.173 1.00 92.62 90 ASN A N 1
ATOM 740 C CA . ASN A 1 90 ? -7.982 4.533 16.338 1.00 92.62 90 ASN A CA 1
ATOM 741 C C . ASN A 1 90 ? -9.398 4.033 16.645 1.00 92.62 90 ASN A C 1
ATOM 743 O O . ASN A 1 90 ? -10.059 4.587 17.522 1.00 92.62 90 ASN A O 1
ATOM 747 N N . ASP A 1 91 ? -9.856 2.961 15.989 1.00 91.69 91 ASP A N 1
ATOM 748 C CA . ASP A 1 91 ? -11.174 2.391 16.292 1.00 91.69 91 ASP A CA 1
ATOM 749 C C . ASP A 1 91 ? -11.277 1.884 17.735 1.00 91.69 91 ASP A C 1
ATOM 751 O O . ASP A 1 91 ? -12.339 1.977 18.358 1.00 91.69 91 ASP A O 1
ATOM 755 N N . ILE A 1 92 ? -10.179 1.341 18.267 1.00 90.75 92 ILE A N 1
ATOM 756 C CA . ILE A 1 92 ? -10.093 0.895 19.660 1.00 90.75 92 ILE A CA 1
ATOM 757 C C . ILE A 1 92 ? -10.010 2.102 20.598 1.00 90.75 92 ILE A C 1
ATOM 759 O O . ILE A 1 92 ? -10.779 2.186 21.555 1.00 90.75 92 ILE A O 1
ATOM 763 N N . GLY A 1 93 ? -9.097 3.037 20.322 1.00 87.44 93 GLY A N 1
ATOM 764 C CA . GLY A 1 93 ? -8.804 4.187 21.176 1.00 87.44 93 GLY A CA 1
ATOM 765 C C . GLY A 1 93 ? -9.979 5.153 21.323 1.00 87.44 93 GLY A C 1
ATOM 766 O O . GLY A 1 93 ? -10.227 5.642 22.421 1.00 87.44 93 GLY A O 1
ATOM 767 N N . TYR A 1 94 ? -10.746 5.369 20.253 1.00 88.12 94 TYR A N 1
ATOM 768 C CA . TYR A 1 94 ? -11.942 6.219 20.264 1.00 88.12 94 TYR A CA 1
ATOM 769 C C . TYR A 1 94 ? -13.229 5.461 20.606 1.00 88.12 94 TYR A C 1
ATOM 771 O O . TYR A 1 94 ? -14.317 6.022 20.525 1.00 88.12 94 TYR A O 1
ATOM 779 N N . GLY A 1 95 ? -13.140 4.173 20.953 1.00 84.38 95 GLY A N 1
ATOM 780 C CA . GLY A 1 95 ? -14.313 3.359 21.263 1.00 84.38 95 GLY A CA 1
ATOM 781 C C . GLY A 1 95 ? -15.255 3.130 20.074 1.00 84.38 95 GLY A C 1
ATOM 782 O O . GLY A 1 95 ? -16.364 2.636 20.275 1.00 84.38 95 GLY A O 1
ATOM 783 N N . MET A 1 96 ? -14.827 3.415 18.837 1.00 82.00 96 MET A N 1
ATOM 784 C CA . MET A 1 96 ? -15.648 3.218 17.637 1.00 82.00 96 MET A CA 1
ATOM 785 C C . MET A 1 96 ? -16.017 1.753 17.414 1.00 82.00 96 MET A C 1
ATOM 787 O O . MET A 1 96 ? -17.066 1.477 16.846 1.00 82.00 96 MET A O 1
ATOM 791 N N . MET A 1 97 ? -15.226 0.794 17.909 1.00 79.44 97 MET A N 1
ATOM 792 C CA . MET A 1 97 ? -15.648 -0.614 17.918 1.00 79.44 97 MET A CA 1
ATOM 793 C C . MET A 1 97 ? -16.957 -0.832 18.687 1.00 79.44 97 MET A C 1
ATOM 795 O O . MET A 1 97 ? -17.780 -1.639 18.264 1.00 79.44 97 MET A O 1
ATOM 799 N N . LYS A 1 98 ? -17.163 -0.120 19.804 1.00 81.69 98 LYS A N 1
ATOM 800 C CA . LYS A 1 98 ? -18.412 -0.186 20.575 1.00 81.69 98 LYS A CA 1
ATOM 801 C C . LYS A 1 98 ? -19.530 0.546 19.838 1.00 81.69 98 LYS A C 1
ATOM 803 O O . LYS A 1 98 ? -20.625 0.004 19.742 1.00 81.69 98 LYS A O 1
ATOM 808 N N . GLN A 1 99 ? -19.228 1.714 19.264 1.00 81.88 99 GLN A N 1
ATOM 809 C CA . GLN A 1 99 ? -20.189 2.487 18.475 1.00 81.88 99 GLN A CA 1
ATOM 810 C C . GLN A 1 99 ? -20.705 1.700 17.266 1.00 81.88 99 GLN A C 1
ATOM 812 O O . GLN A 1 99 ? -21.906 1.612 17.080 1.00 81.88 99 GLN A O 1
ATOM 817 N N . ASN A 1 100 ? -19.827 1.019 16.522 1.00 84.88 100 ASN A N 1
ATOM 818 C CA . ASN A 1 100 ? -20.228 0.174 15.396 1.00 84.88 100 ASN A CA 1
ATOM 819 C C . ASN A 1 100 ? -21.239 -0.907 15.837 1.00 84.88 100 ASN A C 1
ATOM 821 O O . ASN A 1 100 ? -22.198 -1.165 15.119 1.00 84.88 100 ASN A O 1
ATOM 825 N N . VAL A 1 101 ? -21.057 -1.515 17.018 1.00 81.94 101 VAL A N 1
ATOM 826 C CA . VAL A 1 101 ? -22.003 -2.512 17.560 1.00 81.94 101 VAL A CA 1
ATOM 827 C C . VAL A 1 101 ? -23.340 -1.879 17.940 1.00 81.94 101 VAL A C 1
ATOM 829 O O . VAL A 1 101 ? -24.381 -2.471 17.664 1.00 81.94 101 VAL A O 1
ATOM 832 N N . ILE A 1 102 ? -23.322 -0.679 18.526 1.00 84.00 102 ILE A N 1
ATOM 833 C CA . ILE A 1 102 ? -24.535 0.101 18.825 1.00 84.00 102 ILE A CA 1
ATOM 834 C C . ILE A 1 102 ? -25.279 0.460 17.529 1.00 84.00 102 ILE A C 1
ATOM 836 O O . ILE A 1 102 ? -26.497 0.331 17.469 1.00 84.00 102 ILE A O 1
ATOM 840 N N . ASP A 1 103 ? -24.544 0.800 16.470 1.00 82.50 103 ASP A N 1
ATOM 841 C CA . ASP A 1 103 ? -25.073 1.122 15.139 1.00 82.50 103 ASP A CA 1
ATOM 842 C C . ASP A 1 103 ? -25.528 -0.129 14.348 1.00 82.50 103 ASP A C 1
ATOM 844 O O . ASP A 1 103 ? -25.866 -0.043 13.165 1.00 82.50 103 ASP A O 1
ATOM 848 N N . GLY A 1 104 ? -25.532 -1.310 14.979 1.00 85.62 104 GLY A N 1
ATOM 849 C CA . GLY A 1 104 ? -26.021 -2.563 14.401 1.00 85.62 104 GLY A CA 1
ATOM 850 C C . GLY A 1 104 ? -24.996 -3.355 13.583 1.00 85.62 104 GLY A C 1
ATOM 851 O O . GLY A 1 104 ? -25.373 -4.321 12.921 1.00 85.62 104 GLY A O 1
ATOM 852 N N . MET A 1 105 ? -23.711 -2.988 13.613 1.00 88.56 105 MET A N 1
ATOM 853 C CA . MET A 1 105 ? -22.630 -3.753 12.983 1.00 88.56 105 MET A CA 1
ATOM 854 C C . MET A 1 105 ? -22.097 -4.826 13.936 1.00 88.56 105 MET A C 1
ATOM 856 O O . MET A 1 105 ? -21.557 -4.547 15.006 1.00 88.56 105 MET A O 1
ATOM 860 N N . SER A 1 106 ? -22.172 -6.084 13.522 1.00 88.94 106 SER A N 1
ATOM 861 C CA . SER A 1 106 ? -21.579 -7.186 14.274 1.00 88.94 106 SER A CA 1
ATOM 862 C C . SER A 1 106 ? -20.043 -7.121 14.280 1.00 88.94 106 SER A C 1
ATOM 864 O O . SER A 1 106 ? -19.398 -6.578 13.381 1.00 88.94 106 SER A O 1
ATOM 866 N N . ARG A 1 107 ? -19.411 -7.771 15.268 1.00 85.75 107 ARG A N 1
ATOM 867 C CA . ARG A 1 107 ? -17.938 -7.885 15.336 1.00 85.75 107 ARG A CA 1
ATOM 868 C C . ARG A 1 107 ? -17.337 -8.568 14.099 1.00 85.75 107 ARG A C 1
ATOM 870 O O . ARG A 1 107 ? -16.216 -8.252 13.709 1.00 85.75 107 ARG A O 1
ATOM 877 N N . ARG A 1 108 ? -18.081 -9.495 13.481 1.00 89.31 108 ARG A N 1
ATOM 878 C CA . ARG A 1 108 ? -17.671 -10.171 12.241 1.00 89.31 108 ARG A CA 1
ATOM 879 C C . ARG A 1 108 ? -17.711 -9.213 11.056 1.00 89.31 108 ARG A C 1
ATOM 881 O O . ARG A 1 108 ? -16.764 -9.183 10.282 1.00 89.31 108 ARG A O 1
ATOM 888 N N . GLU A 1 109 ? -18.761 -8.404 10.939 1.00 90.50 109 GLU A N 1
ATOM 889 C CA . GLU A 1 109 ? -18.860 -7.385 9.886 1.00 90.50 109 GLU A CA 1
ATOM 890 C C . GLU A 1 109 ? -17.766 -6.323 9.999 1.00 90.50 109 GLU A C 1
ATOM 892 O O . GLU A 1 109 ? -17.236 -5.902 8.974 1.00 90.50 109 GLU A O 1
ATOM 897 N N . TYR A 1 110 ? -17.378 -5.947 11.221 1.00 89.81 110 TYR A N 1
ATOM 898 C CA . TYR A 1 110 ? -16.220 -5.083 11.450 1.00 89.81 110 TYR A CA 1
ATOM 899 C C . TYR A 1 110 ? -14.924 -5.708 10.915 1.00 89.81 110 TYR A C 1
ATOM 901 O O . TYR A 1 110 ? -14.186 -5.078 10.164 1.00 89.81 110 TYR A O 1
ATOM 909 N N . LEU A 1 111 ? -14.643 -6.970 11.256 1.00 92.25 111 LEU A N 1
ATOM 910 C CA . LEU A 1 111 ? -13.432 -7.633 10.767 1.00 92.25 111 LEU A CA 1
ATOM 911 C C . LEU A 1 111 ? -13.461 -7.779 9.237 1.00 92.25 111 LEU A C 1
ATOM 913 O O . LEU A 1 111 ? -12.466 -7.515 8.564 1.00 92.25 111 LEU A O 1
ATOM 917 N N . HIS A 1 112 ? -14.622 -8.121 8.674 1.00 92.88 112 HIS A N 1
ATOM 918 C CA . HIS A 1 112 ? -14.814 -8.173 7.229 1.00 92.88 112 HIS A CA 1
ATOM 919 C C . HIS A 1 112 ? -14.622 -6.808 6.555 1.00 92.88 112 HIS A C 1
ATOM 921 O O . HIS A 1 112 ? -14.074 -6.776 5.456 1.00 92.88 112 HIS A O 1
ATOM 927 N N . SER A 1 113 ? -15.015 -5.685 7.173 1.00 93.44 113 SER A N 1
ATOM 928 C CA . SER A 1 113 ? -14.776 -4.356 6.588 1.00 93.44 113 SER A CA 1
ATOM 929 C C . SER A 1 113 ? -13.281 -4.058 6.463 1.00 93.44 113 SER A C 1
ATOM 931 O O . SER A 1 113 ? -12.852 -3.559 5.422 1.00 93.44 113 SER A O 1
ATOM 933 N N . LYS A 1 114 ? -12.477 -4.441 7.466 1.00 94.31 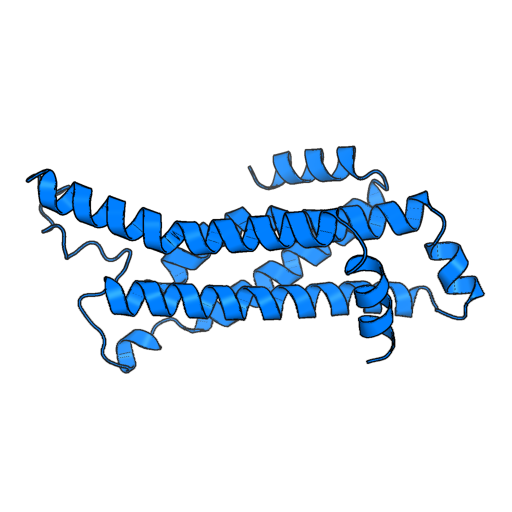114 LYS A N 1
ATOM 934 C CA . LYS A 1 114 ? -11.012 -4.295 7.443 1.00 94.31 114 LYS A CA 1
ATOM 935 C C . LYS A 1 114 ? -10.351 -5.175 6.393 1.00 94.31 114 LYS A C 1
ATOM 937 O O . LYS A 1 114 ? -9.510 -4.690 5.642 1.00 94.31 114 LYS A O 1
ATOM 942 N N . VAL A 1 115 ? -10.767 -6.438 6.291 1.00 96.44 115 VAL A N 1
ATOM 943 C CA . VAL A 1 115 ? -10.268 -7.356 5.254 1.00 96.44 115 VAL A CA 1
ATOM 944 C C . VAL A 1 115 ? -10.598 -6.817 3.860 1.00 96.44 115 VAL A C 1
ATOM 946 O O . VAL A 1 115 ? -9.725 -6.764 3.001 1.00 96.44 115 VAL A O 1
ATOM 949 N N . LEU A 1 116 ? -11.832 -6.353 3.639 1.00 96.00 116 LEU A N 1
ATOM 950 C CA . LEU A 1 116 ? -12.236 -5.759 2.362 1.00 96.00 116 LEU A CA 1
ATOM 951 C C . LEU A 1 116 ? -11.438 -4.492 2.036 1.00 96.00 116 LEU A C 1
ATOM 953 O O . LEU A 1 116 ? -11.070 -4.292 0.881 1.00 96.00 116 LEU A O 1
ATOM 957 N N . MET A 1 117 ? -11.149 -3.654 3.036 1.00 95.69 117 MET A N 1
ATOM 958 C CA . MET A 1 117 ? -10.285 -2.487 2.859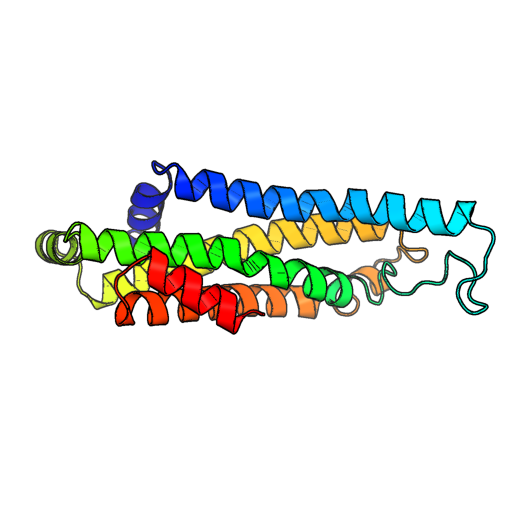 1.00 95.69 117 MET A CA 1
ATOM 959 C C . MET A 1 117 ? -8.859 -2.898 2.469 1.00 95.69 117 MET A C 1
ATOM 961 O O . MET A 1 117 ? -8.315 -2.333 1.524 1.00 95.69 117 MET A O 1
ATOM 965 N N . ALA A 1 118 ? -8.283 -3.905 3.134 1.00 97.62 118 ALA A N 1
ATOM 966 C CA . ALA A 1 118 ? -6.958 -4.423 2.795 1.00 97.62 118 ALA A CA 1
ATOM 967 C C . ALA A 1 118 ? -6.903 -4.906 1.341 1.00 97.62 118 ALA A C 1
ATOM 969 O O . ALA A 1 118 ? -6.017 -4.507 0.594 1.00 97.62 118 ALA A O 1
ATOM 970 N N . VAL A 1 119 ? -7.897 -5.693 0.918 1.00 98.00 119 VAL A N 1
ATOM 971 C CA . VAL A 1 119 ? -8.028 -6.180 -0.463 1.00 98.00 119 VAL A CA 1
ATOM 972 C C . VAL A 1 119 ? -8.136 -5.022 -1.458 1.00 98.00 119 VAL A C 1
ATOM 974 O O . VAL A 1 119 ? -7.444 -5.030 -2.472 1.00 98.00 119 VAL A O 1
ATOM 977 N N . ALA A 1 120 ? -8.959 -4.008 -1.175 1.00 96.88 120 ALA A N 1
ATOM 978 C CA . ALA A 1 120 ? -9.135 -2.863 -2.068 1.00 96.88 120 ALA A CA 1
ATOM 979 C C . ALA A 1 120 ? -7.853 -2.022 -2.216 1.00 96.88 120 ALA A C 1
ATOM 981 O O . ALA A 1 120 ? -7.498 -1.637 -3.333 1.00 96.88 120 ALA A O 1
ATOM 982 N N . LEU A 1 121 ? -7.140 -1.764 -1.113 1.00 96.56 121 LEU A N 1
ATOM 983 C CA . LEU A 1 121 ? -5.863 -1.046 -1.143 1.00 96.56 121 LEU A CA 1
ATOM 984 C C . LEU A 1 121 ? -4.781 -1.858 -1.852 1.00 96.56 121 LEU A C 1
ATOM 986 O O . LEU A 1 121 ? -4.104 -1.316 -2.723 1.00 96.56 121 LEU A O 1
ATOM 990 N N . SER A 1 122 ? -4.665 -3.151 -1.540 1.00 98.06 122 SER A N 1
ATOM 991 C CA . SER A 1 122 ? -3.726 -4.048 -2.215 1.00 98.06 122 SER A CA 1
ATOM 992 C C . SER A 1 122 ? -3.971 -4.068 -3.716 1.00 98.06 122 SER A C 1
ATOM 994 O O . SER A 1 122 ? -3.034 -3.891 -4.477 1.00 98.06 122 SER A O 1
ATOM 996 N N . LEU A 1 123 ? -5.226 -4.206 -4.156 1.00 98.25 123 LEU A N 1
ATOM 997 C CA . LEU A 1 123 ? -5.553 -4.256 -5.581 1.00 98.25 123 LEU A CA 1
ATOM 998 C C . LEU A 1 123 ? -5.169 -2.948 -6.276 1.00 98.25 123 LEU A C 1
ATOM 1000 O O . LEU A 1 123 ? -4.535 -2.967 -7.326 1.00 98.25 123 LEU A O 1
ATOM 1004 N N . THR A 1 124 ? -5.514 -1.815 -5.661 1.00 97.12 124 THR A N 1
ATOM 1005 C CA . THR A 1 124 ? -5.208 -0.484 -6.199 1.00 97.12 124 THR A CA 1
ATOM 1006 C C . THR A 1 124 ? -3.702 -0.306 -6.388 1.00 97.12 124 THR A C 1
ATOM 1008 O O . THR A 1 124 ? -3.256 0.054 -7.475 1.00 97.12 124 THR A O 1
ATOM 1011 N N . PHE A 1 125 ? -2.903 -0.598 -5.360 1.00 97.62 125 PHE A N 1
ATOM 1012 C CA . PHE A 1 125 ? -1.457 -0.405 -5.427 1.00 97.62 125 PHE A CA 1
ATOM 1013 C C . PHE A 1 125 ? -0.734 -1.472 -6.248 1.00 97.62 125 PHE A C 1
ATOM 1015 O O . PHE A 1 125 ? 0.242 -1.131 -6.909 1.00 97.62 125 PHE A O 1
ATOM 1022 N N . THR A 1 126 ? -1.229 -2.712 -6.305 1.00 98.25 126 THR A N 1
ATOM 1023 C CA . THR A 1 126 ? -0.715 -3.711 -7.249 1.00 98.25 126 THR A CA 1
ATOM 1024 C C . THR A 1 126 ? -0.906 -3.237 -8.686 1.00 98.25 126 THR A C 1
ATOM 1026 O O . THR A 1 126 ? 0.060 -3.244 -9.441 1.00 98.25 126 THR A O 1
ATOM 1029 N N . LEU A 1 127 ? -2.095 -2.749 -9.057 1.00 98.00 127 LEU A N 1
ATOM 1030 C CA . LEU A 1 127 ? -2.342 -2.246 -10.412 1.00 98.00 127 LEU A CA 1
ATOM 1031 C C . LEU A 1 127 ? -1.454 -1.041 -10.747 1.00 98.00 127 LEU A C 1
ATOM 1033 O O . LEU A 1 127 ? -0.838 -1.017 -11.808 1.00 98.00 127 LEU A O 1
ATOM 1037 N N . ILE A 1 128 ? -1.323 -0.074 -9.831 1.00 97.12 128 ILE A N 1
ATOM 1038 C CA . ILE A 1 128 ? -0.429 1.079 -10.031 1.00 97.12 128 ILE A CA 1
ATOM 1039 C C . ILE A 1 128 ? 1.023 0.614 -10.193 1.00 97.12 128 ILE A C 1
ATOM 1041 O O . ILE A 1 128 ? 1.705 1.048 -11.116 1.00 97.12 128 ILE A O 1
ATOM 1045 N N . SER A 1 129 ? 1.498 -0.287 -9.330 1.00 97.31 129 SER A N 1
ATOM 1046 C CA . SER A 1 129 ? 2.865 -0.809 -9.418 1.00 97.31 129 SER A CA 1
ATOM 1047 C C . SER A 1 129 ? 3.112 -1.591 -10.709 1.00 97.31 129 SER A C 1
ATOM 1049 O O . SER A 1 129 ? 4.162 -1.418 -11.310 1.00 97.31 129 SER A O 1
ATOM 1051 N N . ALA A 1 130 ? 2.136 -2.370 -11.189 1.00 97.19 130 ALA A N 1
ATOM 1052 C CA . ALA A 1 130 ? 2.247 -3.088 -12.453 1.00 97.19 130 ALA A CA 1
ATOM 1053 C C . ALA A 1 130 ? 2.381 -2.120 -13.638 1.00 97.19 130 ALA A C 1
ATOM 1055 O O . ALA A 1 130 ? 3.221 -2.329 -14.506 1.00 97.19 130 ALA A O 1
ATOM 1056 N N . LEU A 1 131 ? 1.624 -1.015 -13.641 1.00 97.00 131 LEU A N 1
ATOM 1057 C CA . LEU A 1 131 ? 1.764 0.035 -14.657 1.00 97.00 131 LEU A CA 1
ATOM 1058 C C . LEU A 1 131 ? 3.144 0.707 -14.614 1.00 97.00 131 LEU A C 1
ATOM 1060 O O . LEU A 1 131 ? 3.714 0.995 -15.663 1.00 97.00 131 LEU A O 1
ATOM 1064 N N . VAL A 1 132 ? 3.696 0.937 -13.419 1.00 96.19 132 VAL A N 1
ATOM 1065 C CA . VAL A 1 132 ? 5.053 1.486 -13.261 1.00 96.19 132 VAL A CA 1
ATOM 1066 C C . VAL A 1 132 ? 6.108 0.498 -13.762 1.00 96.19 132 VAL A C 1
ATOM 1068 O O . VAL A 1 132 ? 7.014 0.908 -14.480 1.00 96.19 132 VAL A O 1
ATOM 1071 N N . ILE A 1 133 ? 5.983 -0.790 -13.435 1.00 95.62 133 ILE A N 1
ATOM 1072 C CA . ILE A 1 133 ? 6.901 -1.839 -13.903 1.00 95.62 133 ILE A CA 1
ATOM 1073 C C . ILE A 1 133 ? 6.864 -1.943 -15.429 1.00 95.62 133 ILE A C 1
ATOM 1075 O O . ILE A 1 133 ? 7.918 -1.916 -16.056 1.00 95.62 133 ILE A O 1
ATOM 1079 N N . LEU A 1 134 ? 5.670 -1.962 -16.033 1.00 95.06 134 LEU A N 1
ATOM 1080 C CA . LEU A 1 134 ? 5.517 -1.942 -17.490 1.00 95.06 134 LEU A CA 1
ATOM 1081 C C . LEU A 1 134 ? 6.191 -0.715 -18.110 1.00 95.06 134 LEU A C 1
ATOM 1083 O O . LEU A 1 134 ? 6.913 -0.844 -19.095 1.00 95.06 134 LEU A O 1
ATOM 1087 N N . PHE A 1 135 ? 5.995 0.470 -17.524 1.00 94.12 135 PHE A N 1
ATOM 1088 C CA . PHE A 1 135 ? 6.645 1.694 -17.993 1.00 94.12 135 PHE A CA 1
ATOM 1089 C C . PHE A 1 135 ? 8.178 1.596 -17.943 1.00 94.12 135 PHE A C 1
ATOM 1091 O O . PHE A 1 135 ? 8.844 1.989 -18.899 1.00 94.12 135 PHE A O 1
ATOM 1098 N N . VAL A 1 136 ? 8.739 1.052 -16.859 1.00 92.31 136 VAL A N 1
ATOM 1099 C CA . VAL A 1 136 ? 10.188 0.829 -16.726 1.00 92.31 136 VAL A CA 1
ATOM 1100 C C . VAL A 1 136 ? 10.671 -0.189 -17.762 1.00 92.31 136 VAL A C 1
ATOM 1102 O O . VAL A 1 136 ? 11.635 0.0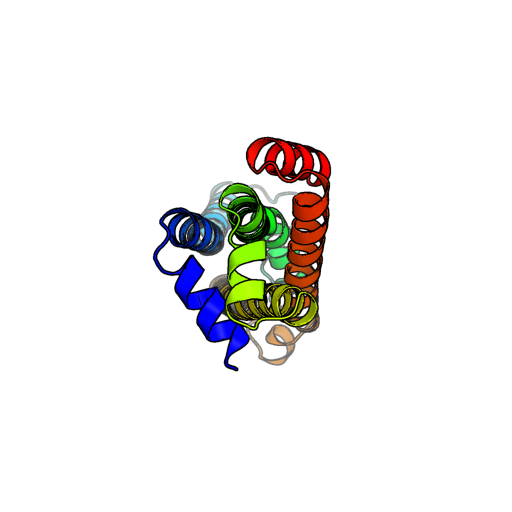89 -18.471 1.00 92.31 136 VAL A O 1
ATOM 1105 N N . GLY A 1 137 ? 9.977 -1.318 -17.919 1.00 91.19 137 GLY A N 1
ATOM 1106 C CA . GLY A 1 137 ? 10.332 -2.351 -18.893 1.00 91.19 137 GLY A CA 1
ATOM 1107 C C . GLY A 1 137 ? 10.383 -1.803 -20.317 1.00 91.19 137 GLY A C 1
ATOM 1108 O O . GLY A 1 137 ? 11.404 -1.926 -20.982 1.00 91.19 137 GLY A O 1
ATOM 1109 N N . TYR A 1 138 ? 9.349 -1.084 -20.768 1.00 91.50 138 TYR A N 1
ATOM 1110 C CA . TYR A 1 138 ? 9.331 -0.510 -22.122 1.00 91.50 138 TYR A CA 1
ATOM 1111 C C . TYR A 1 138 ? 10.391 0.571 -22.350 1.00 91.50 138 TYR A C 1
ATOM 1113 O O . TYR A 1 138 ? 10.736 0.860 -23.495 1.00 91.50 138 TYR A O 1
ATOM 1121 N N . ARG A 1 139 ? 10.896 1.196 -21.283 1.00 89.75 139 ARG A N 1
ATOM 1122 C CA . ARG A 1 139 ? 11.893 2.264 -21.378 1.00 89.75 139 ARG A CA 1
ATOM 1123 C C . ARG A 1 139 ? 13.331 1.747 -21.372 1.00 89.75 139 ARG A C 1
ATOM 1125 O O . ARG A 1 139 ? 14.184 2.409 -21.972 1.00 89.75 139 ARG A O 1
ATOM 1132 N N . PHE A 1 140 ? 13.599 0.649 -20.666 1.00 85.56 140 PHE A N 1
ATOM 1133 C CA . PHE A 1 140 ? 14.961 0.191 -20.372 1.00 85.56 140 PHE A CA 1
ATOM 1134 C C . PHE A 1 140 ? 15.264 -1.247 -20.812 1.00 85.56 140 PHE A C 1
ATOM 1136 O O . PHE A 1 140 ? 16.440 -1.562 -20.969 1.00 85.56 140 PHE A O 1
ATOM 1143 N N . SER A 1 141 ? 14.261 -2.105 -21.029 1.00 86.44 141 SER A N 1
ATOM 1144 C CA . SER A 1 141 ? 14.496 -3.481 -21.481 1.00 86.44 141 SER A CA 1
ATOM 1145 C C . SER A 1 141 ? 14.969 -3.517 -22.942 1.00 86.44 141 SER A C 1
ATOM 1147 O O . SER A 1 141 ? 14.378 -2.834 -23.786 1.00 86.44 141 SER A O 1
ATOM 1149 N N . PRO A 1 142 ? 15.977 -4.343 -23.280 1.00 84.44 142 PRO A N 1
ATOM 1150 C CA . PRO A 1 142 ? 16.398 -4.563 -24.663 1.00 84.44 142 PRO A CA 1
ATOM 1151 C C . PRO A 1 142 ? 15.381 -5.381 -25.478 1.00 84.44 142 PRO A C 1
ATOM 1153 O O . PRO A 1 142 ? 15.303 -5.225 -26.696 1.00 84.44 142 PRO A O 1
ATOM 1156 N N . VAL A 1 143 ? 14.585 -6.229 -24.823 1.00 86.75 143 VAL A N 1
ATOM 1157 C CA . VAL A 1 143 ? 13.554 -7.072 -25.448 1.00 86.75 143 VAL A CA 1
ATOM 1158 C C . VAL A 1 143 ? 12.184 -6.518 -25.105 1.00 86.75 143 VAL A C 1
ATOM 1160 O O . VAL A 1 143 ? 11.914 -6.314 -23.936 1.00 86.75 143 VAL A O 1
ATOM 1163 N N . THR A 1 144 ? 11.328 -6.224 -26.085 1.00 88.62 144 THR A N 1
ATOM 1164 C CA . THR A 1 144 ? 10.003 -5.590 -25.860 1.00 88.62 144 THR A CA 1
ATOM 1165 C C . THR A 1 144 ? 8.839 -6.379 -26.461 1.00 88.62 144 THR A C 1
ATOM 1167 O O . THR A 1 144 ? 7.699 -5.908 -26.496 1.00 88.62 144 THR A O 1
ATOM 1170 N N . GLU A 1 145 ? 9.123 -7.587 -26.944 1.00 92.19 145 GLU A N 1
ATOM 1171 C CA . GLU A 1 145 ? 8.136 -8.488 -27.529 1.00 92.19 145 GLU A CA 1
ATOM 1172 C C . GLU A 1 145 ? 7.138 -8.949 -26.466 1.00 92.19 145 GLU A C 1
ATOM 1174 O O . GLU A 1 145 ? 7.482 -9.140 -25.300 1.00 92.19 145 GLU A O 1
ATOM 1179 N N . ILE A 1 146 ? 5.880 -9.130 -26.872 1.00 91.25 146 ILE A N 1
ATOM 1180 C CA . ILE A 1 146 ? 4.784 -9.408 -25.937 1.00 91.25 146 ILE A CA 1
ATOM 1181 C C . ILE A 1 146 ? 4.996 -10.705 -25.146 1.00 91.25 146 ILE A C 1
ATOM 1183 O O . ILE A 1 146 ? 4.570 -10.782 -24.000 1.00 91.25 146 ILE A O 1
ATOM 1187 N N . GLU A 1 147 ? 5.682 -11.690 -25.728 1.00 92.75 147 GLU A N 1
ATOM 1188 C CA . GLU A 1 147 ? 6.012 -12.959 -25.072 1.00 92.75 147 GLU A CA 1
ATOM 1189 C C . GLU A 1 147 ? 6.852 -12.714 -23.811 1.00 92.75 147 GLU A C 1
ATOM 1191 O O . GLU A 1 147 ? 6.472 -13.159 -22.733 1.00 92.75 147 GLU A O 1
ATOM 1196 N N . PHE A 1 148 ? 7.892 -11.878 -23.907 1.00 91.62 148 PHE A N 1
ATOM 1197 C CA . PHE A 1 148 ? 8.732 -11.512 -22.764 1.00 91.62 148 PHE A CA 1
ATOM 1198 C C . PHE A 1 148 ? 8.023 -10.601 -21.760 1.00 91.62 148 PHE A C 1
ATOM 1200 O O . PHE A 1 148 ? 8.307 -10.664 -20.573 1.00 91.62 148 PHE A O 1
ATOM 1207 N N . VAL A 1 149 ? 7.070 -9.772 -22.198 1.00 93.31 149 VAL A N 1
ATOM 1208 C CA . VAL A 1 149 ? 6.296 -8.912 -21.282 1.00 93.31 149 VAL A CA 1
ATOM 1209 C C . VAL A 1 149 ? 5.436 -9.738 -20.320 1.00 93.31 149 VAL A C 1
ATOM 1211 O O . VAL A 1 149 ? 5.244 -9.340 -19.169 1.00 93.31 149 VAL A O 1
ATOM 1214 N N . PHE A 1 150 ? 4.888 -10.861 -20.789 1.00 94.06 150 PHE A N 1
ATOM 1215 C CA . PHE A 1 150 ? 4.061 -11.758 -19.978 1.00 94.06 150 PHE A CA 1
ATOM 1216 C C . PHE A 1 150 ? 4.860 -12.866 -19.282 1.00 94.06 150 PHE A C 1
ATOM 1218 O O . PHE A 1 150 ? 4.287 -13.571 -18.445 1.00 94.06 150 PHE A O 1
ATOM 1225 N N . GLU A 1 151 ? 6.153 -12.997 -19.578 1.00 94.25 151 GLU A N 1
ATOM 1226 C CA . GLU A 1 151 ? 7.048 -13.893 -18.855 1.00 94.25 151 GLU A CA 1
ATOM 1227 C C . GLU A 1 151 ? 7.043 -13.518 -17.369 1.00 94.25 151 GLU A C 1
ATOM 1229 O O . GLU A 1 151 ? 7.083 -12.342 -17.006 1.00 94.25 151 GLU A O 1
ATOM 1234 N N . HIS A 1 152 ? 6.904 -14.510 -16.494 1.00 94.38 152 HIS A N 1
ATOM 1235 C CA . HIS A 1 152 ? 6.860 -14.310 -15.044 1.00 94.38 152 HIS A CA 1
ATOM 1236 C C . HIS A 1 152 ? 5.789 -13.318 -14.533 1.00 94.38 152 HIS A C 1
ATOM 1238 O O . HIS A 1 152 ? 5.878 -12.774 -13.426 1.00 94.38 152 HIS A O 1
ATOM 1244 N N . ILE A 1 153 ? 4.700 -13.100 -15.280 1.00 95.56 153 ILE A N 1
ATOM 1245 C CA . ILE A 1 153 ? 3.622 -12.201 -14.843 1.00 95.56 153 ILE A CA 1
ATOM 1246 C C . ILE A 1 153 ? 2.899 -12.693 -13.575 1.00 95.56 153 ILE A C 1
ATOM 1248 O O . ILE A 1 153 ? 2.235 -11.907 -12.894 1.00 95.56 153 ILE A O 1
ATOM 1252 N N . GLU A 1 154 ? 3.044 -13.967 -13.189 1.00 96.00 154 GLU A N 1
ATOM 1253 C CA . GLU A 1 154 ? 2.526 -14.524 -11.932 1.00 96.00 154 GLU A CA 1
ATOM 1254 C C . GLU A 1 154 ? 3.032 -13.792 -10.677 1.00 96.00 154 GLU A C 1
ATOM 1256 O O . GLU A 1 154 ? 2.385 -13.845 -9.623 1.00 96.00 154 GLU A O 1
ATOM 1261 N N . PHE A 1 155 ? 4.124 -13.027 -10.779 1.00 97.12 155 PHE A N 1
ATOM 1262 C CA . PHE A 1 155 ? 4.583 -12.167 -9.690 1.00 97.12 155 PHE A CA 1
ATOM 1263 C C . PHE A 1 155 ? 3.626 -10.999 -9.395 1.00 97.12 155 PHE A C 1
ATOM 1265 O O . PHE A 1 155 ? 3.579 -10.538 -8.254 1.00 97.12 155 PHE A O 1
ATOM 1272 N N . VAL A 1 156 ? 2.787 -10.572 -10.349 1.00 97.81 156 VAL A N 1
ATOM 1273 C CA . VAL A 1 156 ? 1.748 -9.545 -10.130 1.00 97.81 156 VAL A CA 1
ATOM 1274 C C . VAL A 1 156 ? 0.693 -10.018 -9.112 1.00 97.81 156 VAL A C 1
ATOM 1276 O O . VAL A 1 156 ? 0.524 -9.363 -8.074 1.00 97.81 156 VAL A O 1
ATOM 1279 N N . PRO A 1 157 ? -0.020 -11.149 -9.321 1.00 98.00 157 PRO A N 1
ATOM 1280 C CA . PRO A 1 157 ? -0.941 -11.667 -8.314 1.00 98.00 157 PRO A CA 1
ATOM 1281 C C . PRO A 1 157 ? -0.222 -12.140 -7.041 1.00 98.00 157 PRO A C 1
ATOM 1283 O O . PRO A 1 157 ? -0.785 -11.988 -5.955 1.00 98.00 157 PRO A O 1
ATOM 1286 N N . ALA A 1 158 ? 1.017 -12.641 -7.117 1.00 98.00 158 ALA A N 1
ATOM 1287 C CA . ALA A 1 158 ? 1.790 -12.973 -5.916 1.00 98.00 158 ALA A CA 1
ATOM 1288 C C . ALA A 1 158 ? 2.046 -11.732 -5.041 1.00 98.00 158 ALA A C 1
ATOM 1290 O O . ALA A 1 158 ? 1.864 -11.772 -3.821 1.00 98.00 158 ALA A O 1
ATOM 1291 N N . TYR A 1 159 ? 2.389 -10.601 -5.661 1.00 97.94 159 TYR A N 1
ATOM 1292 C CA . TYR A 1 159 ? 2.575 -9.329 -4.971 1.00 97.94 159 TYR A CA 1
ATOM 1293 C C . TYR A 1 159 ? 1.270 -8.796 -4.358 1.00 97.94 159 TYR A C 1
ATOM 1295 O O . TYR A 1 159 ? 1.257 -8.308 -3.226 1.00 97.94 159 TYR A O 1
ATOM 1303 N N . PHE A 1 160 ? 0.141 -8.952 -5.052 1.00 98.44 160 PHE A N 1
ATOM 1304 C CA . PHE A 1 160 ? -1.179 -8.645 -4.494 1.00 98.44 160 PHE A CA 1
ATOM 1305 C C . PHE A 1 160 ? -1.483 -9.452 -3.223 1.00 98.44 160 PHE A C 1
ATOM 1307 O O . PHE A 1 160 ? -1.898 -8.883 -2.206 1.00 98.44 160 PHE A O 1
ATOM 1314 N N . VAL A 1 161 ? -1.230 -10.765 -3.251 1.00 98.31 161 VAL A N 1
ATOM 1315 C CA . VAL A 1 161 ? -1.389 -11.639 -2.079 1.00 98.31 161 VAL A CA 1
ATOM 1316 C C . VAL A 1 161 ? -0.448 -11.213 -0.953 1.00 98.31 161 VAL A C 1
ATOM 1318 O O . VAL A 1 161 ? -0.880 -11.144 0.198 1.00 98.31 161 VAL A O 1
ATOM 1321 N N . HIS A 1 162 ? 0.798 -10.852 -1.271 1.00 97.44 162 HIS A N 1
ATOM 1322 C CA . HIS A 1 162 ? 1.753 -10.325 -0.298 1.00 97.44 162 HIS A CA 1
ATOM 1323 C C . HIS A 1 162 ? 1.215 -9.073 0.416 1.00 97.44 162 HIS A C 1
ATOM 1325 O O . HIS A 1 162 ? 1.209 -9.028 1.647 1.00 97.44 162 HIS A O 1
ATOM 1331 N N . LEU A 1 163 ? 0.691 -8.089 -0.325 1.00 97.94 163 LEU A N 1
ATOM 1332 C CA . LEU A 1 163 ? 0.126 -6.871 0.265 1.00 97.94 163 LEU A CA 1
ATOM 1333 C C . LEU A 1 163 ? -1.084 -7.150 1.165 1.00 97.94 163 LEU A C 1
ATOM 1335 O O . LEU A 1 163 ? -1.230 -6.512 2.211 1.00 97.94 163 LEU A O 1
ATOM 1339 N N . ILE A 1 164 ? -1.955 -8.092 0.781 1.00 98.31 164 ILE A N 1
ATOM 1340 C CA . ILE A 1 164 ? -3.079 -8.517 1.629 1.00 98.31 164 ILE A CA 1
ATOM 1341 C C . ILE A 1 164 ? -2.546 -9.161 2.907 1.00 98.31 164 ILE A C 1
ATOM 1343 O O . ILE A 1 164 ? -2.916 -8.739 4.002 1.00 98.31 164 ILE A O 1
ATOM 1347 N N . ALA A 1 165 ? -1.679 -10.165 2.776 1.00 97.81 165 ALA A N 1
ATOM 1348 C CA . ALA A 1 165 ? -1.148 -10.919 3.904 1.00 97.81 165 ALA A CA 1
ATOM 1349 C C . ALA A 1 165 ? -0.449 -9.998 4.911 1.00 97.81 165 ALA A C 1
ATOM 1351 O O . ALA A 1 165 ? -0.721 -10.073 6.110 1.00 97.81 165 ALA A O 1
ATOM 1352 N N . PHE A 1 166 ? 0.372 -9.067 4.421 1.00 96.81 166 PHE A N 1
ATOM 1353 C CA . PHE A 1 166 ? 1.074 -8.103 5.258 1.00 96.81 166 PHE A CA 1
ATOM 1354 C C . PHE A 1 166 ? 0.118 -7.159 6.003 1.00 96.81 166 PHE A C 1
ATOM 1356 O O . PHE A 1 166 ? 0.258 -6.956 7.210 1.00 96.81 166 PHE A O 1
ATOM 1363 N N . GLN A 1 167 ? -0.907 -6.624 5.331 1.00 97.75 167 GLN A N 1
ATOM 1364 C CA . GLN A 1 167 ? -1.910 -5.779 5.989 1.00 97.75 167 GLN A CA 1
ATOM 1365 C C . GLN A 1 167 ? -2.742 -6.553 7.020 1.00 97.75 167 GLN A C 1
ATOM 1367 O O . GLN A 1 167 ? -3.019 -6.029 8.100 1.00 97.75 167 GLN A O 1
ATOM 1372 N N . LEU A 1 168 ? -3.121 -7.802 6.734 1.00 97.62 168 LEU A N 1
ATOM 1373 C CA . LEU A 1 168 ? -3.842 -8.645 7.692 1.00 97.62 168 LEU A CA 1
ATOM 1374 C C . LEU A 1 168 ? -2.978 -8.986 8.909 1.00 97.62 168 LEU A C 1
ATOM 1376 O O . LEU A 1 168 ? -3.471 -8.941 10.035 1.00 97.62 168 LEU A O 1
ATOM 1380 N N . PHE A 1 169 ? -1.688 -9.250 8.706 1.00 96.75 169 PHE A N 1
ATOM 1381 C CA . PHE A 1 169 ? -0.734 -9.405 9.798 1.00 96.75 169 PHE A CA 1
ATOM 1382 C C . PHE A 1 169 ? -0.665 -8.134 10.657 1.00 96.75 169 PHE A C 1
ATOM 1384 O O . PHE A 1 169 ? -0.869 -8.197 11.869 1.00 96.75 169 PHE A O 1
ATOM 1391 N N . CYS A 1 170 ? -0.504 -6.963 10.034 1.00 96.81 170 CYS A N 1
ATOM 1392 C CA . CYS A 1 170 ? -0.510 -5.671 10.726 1.00 96.81 170 CYS A CA 1
ATOM 1393 C C . CYS A 1 170 ? -1.797 -5.442 11.535 1.00 96.81 170 CYS A C 1
ATOM 1395 O O . CYS A 1 170 ? -1.743 -4.962 12.668 1.00 96.81 170 CYS A O 1
ATOM 1397 N N . MET A 1 171 ? -2.956 -5.817 10.982 1.00 96.19 171 MET A N 1
ATOM 1398 C CA . MET A 1 171 ? -4.242 -5.762 11.681 1.00 96.19 171 MET A CA 1
ATOM 1399 C C . MET A 1 171 ? -4.237 -6.644 12.935 1.00 96.19 171 MET A C 1
ATOM 1401 O O . MET A 1 171 ? -4.650 -6.185 13.998 1.00 96.19 171 MET A O 1
ATOM 1405 N N . VAL A 1 172 ? -3.763 -7.890 12.836 1.00 96.25 172 VAL A N 1
ATOM 1406 C CA . VAL A 1 172 ? -3.681 -8.812 13.982 1.00 96.25 172 VAL A CA 1
ATOM 1407 C C . VAL A 1 172 ? -2.780 -8.240 15.075 1.00 96.25 172 VAL A C 1
ATOM 1409 O O . VAL A 1 172 ? -3.198 -8.168 16.231 1.00 96.25 172 VAL A O 1
ATOM 1412 N N . VAL A 1 173 ? -1.588 -7.756 14.722 1.00 96.31 173 VAL A N 1
ATOM 1413 C CA . VAL A 1 173 ? -0.664 -7.143 15.690 1.00 96.31 173 VAL A CA 1
ATOM 1414 C C . VAL A 1 173 ? -1.298 -5.907 16.346 1.00 96.31 173 VAL A C 1
ATOM 1416 O O . VAL A 1 173 ? -1.247 -5.753 17.568 1.00 96.31 173 VAL A O 1
ATOM 1419 N N . ALA A 1 174 ? -1.979 -5.060 15.569 1.00 96.25 174 ALA A N 1
ATOM 1420 C CA . ALA A 1 174 ? -2.681 -3.884 16.082 1.00 96.25 174 ALA A CA 1
ATOM 1421 C C . ALA A 1 174 ? -3.820 -4.237 17.057 1.00 96.25 174 ALA A C 1
ATOM 1423 O O . ALA A 1 174 ? -4.024 -3.525 18.042 1.00 96.25 174 ALA A O 1
ATOM 1424 N N . LEU A 1 175 ? -4.541 -5.340 16.823 1.00 94.31 175 LEU A N 1
ATOM 1425 C CA . LEU A 1 175 ? -5.579 -5.843 17.732 1.00 94.31 175 LEU A CA 1
ATOM 1426 C C . LEU A 1 175 ? -5.001 -6.358 19.061 1.00 94.31 175 LEU A C 1
ATOM 1428 O O . LEU A 1 175 ? -5.664 -6.238 20.097 1.00 94.31 175 LEU A O 1
ATOM 1432 N N . LEU A 1 176 ? -3.779 -6.903 19.046 1.00 94.31 176 LEU A N 1
ATOM 143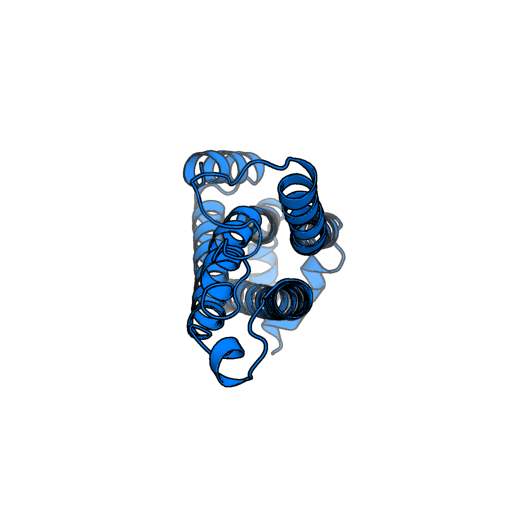3 C CA . LEU A 1 176 ? -3.080 -7.387 20.240 1.00 94.31 176 LEU A CA 1
ATOM 1434 C C . LEU A 1 176 ? -2.507 -6.233 21.073 1.00 94.31 176 LEU A C 1
ATOM 1436 O O . LEU A 1 176 ? -2.779 -6.145 22.270 1.00 94.31 176 LEU A O 1
ATOM 1440 N N . ILE A 1 177 ? -1.759 -5.325 20.439 1.00 94.44 177 ILE A N 1
ATOM 1441 C CA . ILE A 1 177 ? -1.025 -4.246 21.122 1.00 94.44 177 ILE A CA 1
ATOM 1442 C C . ILE A 1 177 ? -1.932 -3.051 21.447 1.00 94.44 177 ILE A C 1
ATOM 1444 O O . ILE A 1 177 ? -1.762 -2.399 22.477 1.00 94.44 177 ILE A O 1
ATOM 1448 N N . LYS A 1 178 ? -2.910 -2.744 20.582 1.00 92.50 178 LYS A N 1
ATOM 1449 C CA . LYS A 1 178 ? -3.912 -1.669 20.758 1.00 92.50 178 LYS A CA 1
ATOM 1450 C C . LYS A 1 178 ? -3.334 -0.251 20.898 1.00 92.50 178 LYS A C 1
ATOM 1452 O O . LYS A 1 178 ? -4.054 0.682 21.251 1.00 92.50 178 LYS A O 1
ATOM 1457 N N . ARG A 1 179 ? -2.041 -0.067 20.619 1.00 91.12 179 ARG A N 1
ATOM 1458 C CA . ARG A 1 179 ? -1.317 1.214 20.657 1.00 91.12 179 ARG A CA 1
ATOM 1459 C C . ARG A 1 179 ? -0.551 1.387 19.349 1.00 91.12 179 ARG A C 1
ATOM 1461 O O . ARG A 1 179 ? 0.336 0.586 19.059 1.00 91.12 179 ARG A O 1
ATOM 1468 N N . SER A 1 180 ? -0.881 2.424 18.577 1.00 90.00 180 SER A N 1
ATOM 1469 C CA . SER A 1 180 ? -0.326 2.652 17.233 1.00 90.00 180 SER A CA 1
ATOM 1470 C C . SER A 1 180 ? 1.200 2.742 17.235 1.00 90.00 180 SER A C 1
ATOM 1472 O O . SER A 1 180 ? 1.841 1.976 16.527 1.00 90.00 180 SER A O 1
ATOM 1474 N N . GLY A 1 181 ? 1.783 3.606 18.073 1.00 89.75 181 GLY A N 1
ATOM 1475 C CA . GLY A 1 181 ? 3.236 3.814 18.126 1.00 89.75 181 GLY A CA 1
ATOM 1476 C C . GLY A 1 181 ? 4.026 2.548 18.469 1.00 89.75 181 GLY A C 1
ATOM 1477 O O . GLY A 1 181 ? 4.978 2.215 17.772 1.00 89.75 181 GLY A O 1
ATOM 1478 N N . ILE A 1 182 ? 3.584 1.794 19.483 1.00 91.88 182 ILE A N 1
ATOM 1479 C CA . ILE A 1 182 ? 4.227 0.530 19.888 1.00 91.88 182 ILE A CA 1
ATOM 1480 C C . ILE A 1 182 ? 4.104 -0.517 18.772 1.00 91.88 182 ILE A C 1
ATOM 1482 O O . ILE A 1 182 ? 5.065 -1.217 18.472 1.00 91.88 182 ILE A O 1
ATOM 1486 N N . THR A 1 183 ? 2.938 -0.593 18.124 1.00 92.12 183 THR A N 1
ATOM 1487 C CA . THR A 1 183 ? 2.704 -1.525 17.010 1.00 92.12 183 THR A CA 1
ATOM 1488 C C . THR A 1 183 ? 3.605 -1.210 15.820 1.00 92.12 183 THR A C 1
ATOM 1490 O O . THR A 1 183 ? 4.212 -2.109 15.254 1.00 92.12 183 THR A O 1
ATOM 1493 N N . ILE A 1 184 ? 3.714 0.068 15.455 1.00 92.44 184 ILE A N 1
ATOM 1494 C CA . ILE A 1 184 ? 4.565 0.526 14.354 1.00 92.44 184 ILE A CA 1
ATOM 1495 C C . ILE A 1 184 ? 6.036 0.219 14.646 1.00 92.44 184 ILE A C 1
ATOM 1497 O O . ILE A 1 184 ? 6.711 -0.335 13.784 1.00 92.44 184 ILE A O 1
ATOM 1501 N N . ALA A 1 185 ? 6.514 0.514 15.859 1.00 91.31 185 ALA A N 1
ATOM 1502 C CA . ALA A 1 185 ? 7.884 0.199 16.259 1.00 91.31 185 ALA A CA 1
ATOM 1503 C C . ALA A 1 185 ? 8.166 -1.309 16.168 1.00 91.31 185 ALA A C 1
ATOM 1505 O O . ALA A 1 185 ? 9.165 -1.709 15.580 1.00 91.31 185 ALA A O 1
ATOM 1506 N N . PHE A 1 186 ? 7.253 -2.145 16.672 1.00 91.44 186 PHE A N 1
ATOM 1507 C CA . PHE A 1 186 ? 7.361 -3.601 16.563 1.00 91.44 186 PHE A CA 1
ATOM 1508 C C . PHE A 1 186 ? 7.432 -4.078 15.104 1.00 91.44 186 PHE A C 1
ATOM 1510 O O . PHE A 1 186 ? 8.261 -4.918 14.774 1.00 91.44 186 PHE A O 1
ATOM 1517 N N . LEU A 1 187 ? 6.593 -3.531 14.219 1.00 89.50 187 LEU A N 1
ATOM 1518 C CA . LEU A 1 187 ? 6.593 -3.906 12.803 1.00 89.50 187 LEU A CA 1
ATOM 1519 C C . LEU A 1 187 ? 7.884 -3.497 12.088 1.00 89.50 187 LEU A C 1
ATOM 1521 O O . LEU A 1 187 ? 8.354 -4.247 11.240 1.00 89.50 187 LEU A O 1
ATOM 1525 N N . LEU A 1 188 ? 8.475 -2.354 12.443 1.00 88.12 188 LEU A N 1
ATOM 1526 C CA . LEU A 1 188 ? 9.770 -1.945 11.896 1.00 88.12 188 LEU A CA 1
ATOM 1527 C C . LEU A 1 188 ? 10.893 -2.912 12.299 1.00 88.12 188 LEU A C 1
ATOM 1529 O O . LEU A 1 188 ? 11.691 -3.262 11.443 1.00 88.12 188 LEU A O 1
ATOM 1533 N N . PHE A 1 189 ? 10.907 -3.403 13.542 1.00 87.06 189 PHE A N 1
ATOM 1534 C CA . PHE A 1 189 ? 11.854 -4.442 13.987 1.00 87.06 189 PHE A CA 1
ATOM 1535 C C . PHE A 1 189 ? 11.599 -5.831 13.387 1.00 87.06 189 PHE A C 1
ATOM 1537 O O . PHE A 1 189 ? 12.457 -6.698 13.472 1.00 87.06 189 PHE A O 1
ATOM 1544 N N . TYR A 1 190 ? 10.397 -6.097 12.875 1.00 83.75 190 TYR A N 1
ATOM 1545 C CA . TYR A 1 190 ? 10.084 -7.380 12.243 1.00 83.75 190 TYR A CA 1
ATOM 1546 C C . TYR A 1 190 ? 10.455 -7.396 10.756 1.00 83.75 190 TYR A C 1
ATOM 1548 O O . TYR A 1 190 ? 10.830 -8.436 10.220 1.00 83.75 190 TYR A O 1
ATOM 1556 N N . VAL A 1 191 ? 10.292 -6.258 10.077 1.00 75.44 191 VAL A N 1
ATOM 1557 C CA . VAL A 1 191 ? 10.542 -6.125 8.634 1.00 75.44 191 VAL A CA 1
ATOM 1558 C C . VAL A 1 191 ? 12.037 -5.971 8.311 1.00 75.44 191 VAL A C 1
ATOM 1560 O O . VAL A 1 191 ? 12.428 -6.287 7.186 1.00 75.44 191 VAL A O 1
ATOM 1563 N N . TYR A 1 192 ? 12.854 -5.531 9.275 1.00 61.75 192 TYR A N 1
ATOM 1564 C CA . TYR A 1 192 ? 14.302 -5.310 9.161 1.00 61.75 192 TYR A CA 1
ATOM 1565 C C . TYR A 1 192 ? 15.061 -6.053 10.257 1.00 61.75 192 TYR A C 1
ATOM 1567 O O . TYR A 1 192 ? 16.132 -6.614 9.938 1.00 61.75 192 TYR A O 1
#

Sequence (192 aa):
MRLLRIEFFKLKNTKYFWVLSALFALMLLAIPYTADKFVSLINEGGETIAGMEGLSLPFFDFVDIWQNLYWIIKFFSIFLGFIMVISVTNDIGYGMMKQNVIDGMSRREYLHSKVLMAVALSLTFTLISALVILFVGYRFSPVTEIEFVFEHIEFVPAYFVHLIAFQLFCMVVALLIKRSGITIAFLLFYVY